Protein 5BPJ (pdb70)

Foldseek 3Di:
DDACVQAVLNVLCVVVPHPDDDPVLLVVVCLQPPVNPQFHALVSQLQLLVLLQVLDADDPVLSVLLSVLSNVLVRNLRQPHPRGGGSVCNVVSLVSSVVSQVVCVVVVHDGSLLSNQVSVQRSLDRVPPQWHALQSQLSSCVSSPGRVVSVVLVVVQPPVPPRTHHSVSSSVSSVVVSPD

Sequence (180 aa):
RLNEQNNESYRYLRSVGNQWQFNRLYKRFDTFDLDSDGKMEMDEVLYWPDRMRQLVNATDEQVEKMRDAVRVFFLHKGVEPVNGLLREDWVEANRVFAEAERERERRGEPSLIALLSNSYYDVLDDDGDGTVDVDELKTMMKAFDPQEAAYTFFEKADTDKSGKLERTELVHLFRKFWME

CATH classification: 1.10.238.10

Organism: Beroe abyssicola (NCBI:txid320166)

Nearest PDB structures (foldseek):
  5bpj-assembly1_A  TM=1.006E+00  e=9.670E-29  Beroe abyssicola
  4mn0-assembly1_A  TM=9.949E-01  e=4.707E-26  Beroe abyssicola
  5vp3-assembly1_A  TM=9.828E-01  e=6.715E-24  Mnemiopsis leidyi
  1sl8-assembly1_A  TM=8.836E-01  e=9.415E-09  Aequorea victoria
  2f8p-assembly1_A  TM=8.485E-01  e=6.254E-09  Obelia longissima

B-factor: mean 50.75, std 17.34, range [22.78, 147.04]

Secondary structure (DSSP, 8-state):
---TTT-HHHHHHHHHT-------HHHHHHHH-SS-SSEE-HHHHTHHHHHHHHHS---HHHHHHHHHHHHHHHHHTT-BTTTBEEGGGHHHHHHHHHHHHHHHHHTTPPPHHHHHHHHHHHHH--S-SSSB-HHHHHHHHHHT---TTHHHHHHHH-TT--SSB-HHHHHHHHHHHTT-

Radius of gyration: 16.44 Å; Cα contacts (8 Å, |Δi|>4): 247; chains: 1; bounding box: 47×30×37 Å

Structure (mmCIF, N/CA/C/O backbone):
data_5BPJ
#
_entry.id   5BPJ
#
_cell.length_a   94.816
_cell.length_b   33.165
_cell.length_c   72.074
_cell.angle_alpha   90.00
_cell.angle_beta   126.70
_cell.angle_gamma   90.00
#
_symmetry.space_group_name_H-M   'C 1 2 1'
#
loop_
_entity.id
_entity.type
_entity.pdbx_description
1 polymer 'Apoberovin 1'
2 non-polymer 'MAGNESIUM ION'
3 water water
#
loop_
_atom_site.group_PDB
_atom_site.id
_atom_site.type_symbol
_atom_site.label_atom_id
_atom_site.label_alt_id
_atom_site.label_comp_id
_atom_site.label_asym_id
_atom_site.label_entity_id
_atom_site.label_seq_id
_atom_site.pdbx_PDB_ins_code
_atom_site.Cartn_x
_atom_site.Cartn_y
_atom_site.Cartn_z
_atom_site.occupancy
_atom_site.B_iso_or_equiv
_atom_site.auth_seq_id
_atom_site.auth_comp_id
_atom_site.auth_asym_id
_atom_site.auth_atom_id
_atom_site.pdbx_PDB_model_num
ATOM 1 N N . ARG A 1 4 ? -47.888 -15.680 81.724 1.00 66.11 4 ARG A N 1
ATOM 2 C CA . ARG A 1 4 ? -48.157 -15.326 80.337 1.00 68.69 4 ARG A CA 1
ATOM 3 C C . ARG A 1 4 ? -46.973 -14.592 79.689 1.00 65.26 4 ARG A C 1
ATOM 4 O O . ARG A 1 4 ? -46.299 -13.783 80.340 1.00 66.32 4 ARG A O 1
ATOM 12 N N . LEU A 1 5 ? -46.704 -14.891 78.420 1.00 46.17 5 LEU A N 1
ATOM 13 C CA . LEU A 1 5 ? -45.652 -14.187 77.681 1.00 43.66 5 LEU A CA 1
ATOM 14 C C . LEU A 1 5 ? -46.245 -13.448 76.485 1.00 42.25 5 LEU A C 1
ATOM 15 O O . LEU A 1 5 ? -47.161 -13.948 75.818 1.00 47.51 5 LEU A O 1
ATOM 20 N N . ASN A 1 6 ? -45.723 -12.260 76.203 1.00 42.34 6 ASN A N 1
ATOM 21 C CA . ASN A 1 6 ? -46.307 -11.408 75.173 1.00 44.77 6 ASN A CA 1
ATOM 22 C C . ASN A 1 6 ? -45.304 -10.354 74.772 1.00 42.37 6 ASN A C 1
ATOM 23 O O . ASN A 1 6 ? -44.185 -10.338 75.282 1.00 42.27 6 ASN A O 1
ATOM 28 N N . GLU A 1 7 ? -45.713 -9.456 73.885 1.00 43.58 7 GLU A N 1
ATOM 29 C CA . GLU A 1 7 ? -44.813 -8.447 73.321 1.00 44.26 7 GLU A CA 1
ATOM 30 C C . GLU A 1 7 ? -44.285 -7.496 74.388 1.00 43.73 7 GLU A C 1
ATOM 31 O O . GLU A 1 7 ? -43.328 -6.754 74.158 1.00 47.08 7 GLU A O 1
ATOM 37 N N . GLN A 1 8 ? -44.916 -7.501 75.553 1.00 38.41 8 GLN A N 1
ATOM 38 C CA . GLN A 1 8 ? -44.546 -6.529 76.576 1.00 43.53 8 GLN A CA 1
ATOM 39 C C . GLN A 1 8 ? -43.466 -7.026 77.530 1.00 46.63 8 GLN A C 1
ATOM 40 O O . GLN A 1 8 ? -42.761 -6.218 78.106 1.00 56.74 8 GLN A O 1
ATOM 46 N N . ASN A 1 9 ? -43.319 -8.344 77.666 1.00 40.35 9 ASN A N 1
ATOM 47 C CA . ASN A 1 9 ? -42.355 -8.926 78.611 1.00 40.54 9 ASN A CA 1
ATOM 48 C C . ASN A 1 9 ? -41.467 -10.002 77.974 1.00 42.38 9 ASN A C 1
ATOM 49 O O . ASN A 1 9 ? -40.798 -10.772 78.670 1.00 38.89 9 ASN A O 1
ATOM 54 N N . ASN A 1 10 ? -41.497 -10.086 76.650 1.00 43.78 10 ASN A N 1
ATOM 55 C CA . ASN A 1 10 ? -40.675 -11.064 75.960 1.00 40.83 10 ASN A CA 1
ATOM 56 C C . ASN A 1 10 ? -40.188 -10.550 74.623 1.00 34.59 10 ASN A C 1
ATOM 57 O O . ASN A 1 10 ? -40.995 -10.160 73.778 1.00 31.83 10 ASN A O 1
ATOM 62 N N . GLU A 1 11 ? -38.868 -10.583 74.420 1.00 32.99 11 GLU A N 1
ATOM 63 C CA . GLU A 1 11 ? -38.239 -10.024 73.220 1.00 29.31 11 GLU A CA 1
ATOM 64 C C . GLU A 1 11 ? -38.565 -10.759 71.907 1.00 26.20 11 GLU A C 1
ATOM 65 O O . GLU A 1 11 ? -38.582 -10.157 70.831 1.00 28.08 11 GLU A O 1
ATOM 71 N N . SER A 1 12 ? -38.816 -12.061 71.976 1.00 26.86 12 SER A N 1
ATOM 72 C CA . SER A 1 12 ? -39.123 -12.778 70.747 1.00 26.92 12 SER A CA 1
ATOM 73 C C . SER A 1 12 ? -40.523 -12.443 70.249 1.00 28.73 12 SER A C 1
ATOM 74 O O . SER A 1 12 ? -40.741 -12.335 69.036 1.00 26.72 12 SER A O 1
ATOM 77 N N . TYR A 1 13 ? -41.461 -12.249 71.170 1.00 35.44 13 TYR A N 1
ATOM 78 C CA . TYR A 1 13 ? -42.809 -11.803 70.769 1.00 29.46 13 TYR A CA 1
ATOM 79 C C . TYR A 1 13 ? -42.732 -10.377 70.242 1.00 33.08 13 TYR A C 1
ATOM 80 O O . TYR A 1 13 ? -43.455 -10.022 69.297 1.00 33.04 13 TYR A O 1
ATOM 89 N N . ARG A 1 14 ? -41.860 -9.567 70.853 1.00 34.76 14 ARG A N 1
ATOM 90 C CA . ARG A 1 14 ? -41.598 -8.202 70.382 1.00 33.57 14 ARG A CA 1
ATOM 91 C C . ARG A 1 14 ? -41.127 -8.248 68.941 1.00 33.80 14 ARG A C 1
ATOM 92 O O . ARG A 1 14 ? -41.608 -7.491 68.109 1.00 32.77 14 ARG A O 1
ATOM 100 N N . TYR A 1 15 ? -40.180 -9.142 68.663 1.00 32.30 15 TYR A N 1
ATOM 101 C CA . TYR A 1 15 ? -39.647 -9.303 67.325 1.00 31.51 15 TYR A CA 1
ATOM 102 C C . TYR A 1 15 ? -40.721 -9.785 66.309 1.00 26.70 15 TYR A C 1
ATOM 103 O O . TYR A 1 15 ? -40.857 -9.208 65.233 1.00 28.41 15 TYR A O 1
ATOM 112 N N . LEU A 1 16 ? -41.456 -10.842 66.658 1.00 25.41 16 LEU A N 1
ATOM 113 C CA . LEU A 1 16 ? -42.469 -11.390 65.751 1.00 27.40 16 LEU A CA 1
ATOM 114 C C . LEU A 1 16 ? -43.530 -10.335 65.436 1.00 30.61 16 LEU A C 1
ATOM 115 O O . LEU A 1 16 ? -43.871 -10.123 64.272 1.00 31.40 16 LEU A O 1
ATOM 120 N N . ARG A 1 17 ? -44.031 -9.649 66.458 1.00 28.61 17 ARG A N 1
ATOM 121 C CA . ARG A 1 17 ? -45.062 -8.647 66.205 1.00 32.37 17 ARG A CA 1
ATOM 122 C C . ARG A 1 17 ? -44.522 -7.411 65.502 1.00 32.37 17 ARG A C 1
ATOM 123 O O . ARG A 1 17 ? -45.253 -6.781 64.748 1.00 38.11 17 ARG A O 1
ATOM 131 N N . SER A 1 18 ? -43.257 -7.061 65.735 1.00 30.08 18 SER A N 1
ATOM 132 C CA . SER A 1 18 ? -42.660 -5.944 64.999 1.00 36.63 18 SER A CA 1
ATOM 133 C C . SER A 1 18 ? -42.663 -6.181 63.481 1.00 37.55 18 SER A C 1
ATOM 134 O O . SER A 1 18 ? -42.728 -5.232 62.705 1.00 33.33 18 SER A O 1
ATOM 137 N N . VAL A 1 19 ? -42.601 -7.436 63.047 1.00 33.83 19 VAL A N 1
ATOM 138 C CA . VAL A 1 19 ? -42.563 -7.698 61.615 1.00 37.02 19 VAL A CA 1
ATOM 139 C C . VAL A 1 19 ? -43.898 -8.232 61.073 1.00 37.38 19 VAL A C 1
ATOM 140 O O . VAL A 1 19 ? -44.013 -8.537 59.890 1.00 35.30 19 VAL A O 1
ATOM 144 N N . GLY A 1 20 ? -44.892 -8.344 61.952 1.00 31.66 20 GLY A N 1
ATOM 145 C CA . GLY A 1 20 ? -46.239 -8.715 61.550 1.00 32.16 20 GLY A CA 1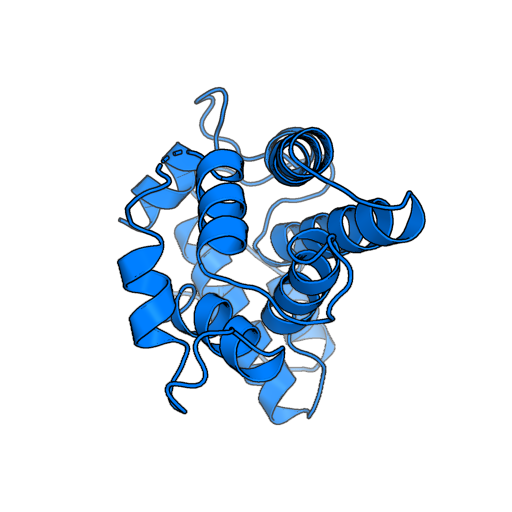
ATOM 146 C C . GLY A 1 20 ? -46.578 -10.190 61.679 1.00 30.30 20 GLY A C 1
ATOM 147 O O . GLY A 1 20 ? -47.646 -10.608 61.261 1.00 30.67 20 GLY A O 1
ATOM 148 N N . ASN A 1 21 ? -45.673 -10.986 62.244 1.00 29.27 21 ASN A N 1
ATOM 149 C CA . ASN A 1 21 ? -45.946 -12.401 62.457 1.00 26.67 21 ASN A CA 1
ATOM 150 C C . ASN A 1 21 ? -46.796 -12.602 63.723 1.00 30.20 21 ASN A C 1
ATOM 151 O O . ASN A 1 21 ? -46.466 -12.101 64.804 1.00 30.18 21 ASN A O 1
ATOM 156 N N . GLN A 1 22 ? -47.902 -13.332 63.563 1.00 31.18 22 GLN A N 1
ATOM 157 C CA . GLN A 1 22 ? -48.945 -13.427 64.581 1.00 32.68 22 GLN A CA 1
ATOM 158 C C . GLN A 1 22 ? -48.925 -14.761 65.316 1.00 35.22 22 GLN A C 1
ATOM 159 O O . GLN A 1 22 ? -49.923 -15.156 65.909 1.00 40.30 22 GLN A O 1
ATOM 165 N N . TRP A 1 23 ? -47.777 -15.440 65.294 1.00 29.07 23 TRP A N 1
ATOM 166 C CA . TRP A 1 23 ? -47.607 -16.732 65.947 1.00 34.33 23 TRP A CA 1
ATOM 167 C C . TRP A 1 23 ? -48.029 -16.692 67.412 1.00 34.35 23 TRP A C 1
ATOM 168 O O . TRP A 1 23 ? -47.728 -15.742 68.135 1.00 36.46 23 TRP A O 1
ATOM 179 N N . GLN A 1 24 ? -48.734 -17.732 67.833 1.00 36.92 24 GLN A N 1
ATOM 180 C CA . GLN A 1 24 ? -49.245 -17.834 69.195 1.00 42.05 24 GLN A CA 1
ATOM 181 C C . GLN A 1 24 ? -48.815 -19.156 69.824 1.00 46.64 24 GLN A C 1
ATOM 182 O O . GLN A 1 24 ? -48.885 -20.210 69.196 1.00 43.19 24 GLN A O 1
ATOM 188 N N . PHE A 1 25 ? -48.355 -19.091 71.067 1.00 44.67 25 PHE A N 1
ATOM 189 C CA . PHE A 1 25 ? -48.024 -20.298 71.805 1.00 43.20 25 PHE A CA 1
ATOM 190 C C . PHE A 1 25 ? -49.250 -20.905 72.464 1.00 48.83 25 PHE A C 1
ATOM 191 O O . PHE A 1 25 ? -49.966 -20.233 73.213 1.00 53.17 25 PHE A O 1
ATOM 199 N N . ASN A 1 26 ? -49.492 -22.182 72.178 1.00 60.89 26 ASN A N 1
ATOM 200 C CA . ASN A 1 26 ? -50.544 -22.933 72.846 1.00 65.00 26 ASN A CA 1
ATOM 201 C C . ASN A 1 26 ? -50.041 -24.272 73.382 1.00 62.47 26 ASN A C 1
ATOM 202 O O . ASN A 1 26 ? -48.907 -24.669 73.117 1.00 54.33 26 ASN A O 1
ATOM 207 N N . ARG A 1 37 ? -35.850 -32.294 80.749 1.00 71.73 37 ARG A N 1
ATOM 208 C CA . ARG A 1 37 ? -35.236 -32.120 79.436 1.00 73.63 37 ARG A CA 1
ATOM 209 C C . ARG A 1 37 ? -35.159 -30.647 79.084 1.00 67.19 37 ARG A C 1
ATOM 210 O O . ARG A 1 37 ? -34.085 -30.040 79.121 1.00 77.86 37 ARG A O 1
ATOM 218 N N . LEU A 1 38 ? -36.307 -30.082 78.725 1.00 67.99 38 LEU A N 1
ATOM 219 C CA . LEU A 1 38 ? -36.428 -28.651 78.493 1.00 58.25 38 LEU A CA 1
ATOM 220 C C . LEU A 1 38 ? -36.181 -27.947 79.825 1.00 57.60 38 LEU A C 1
ATOM 221 O O . LEU A 1 38 ? -35.378 -27.014 79.908 1.00 65.88 38 LEU A O 1
ATOM 226 N N . TYR A 1 39 ? -36.874 -28.413 80.864 1.00 66.61 39 TYR A N 1
ATOM 227 C CA . TYR A 1 39 ? -36.737 -27.857 82.203 1.00 63.66 39 TYR A CA 1
ATOM 228 C C . TYR A 1 39 ? -35.362 -28.145 82.790 1.00 73.30 39 TYR A C 1
ATOM 229 O O . TYR A 1 39 ? -34.831 -27.328 83.540 1.00 82.83 39 TYR A O 1
ATOM 238 N N . LYS A 1 40 ? -34.793 -29.303 82.453 1.00 68.18 40 LYS A N 1
ATOM 239 C CA . LYS A 1 40 ? -33.432 -29.632 82.875 1.00 72.60 40 LYS A CA 1
ATOM 240 C C . LYS A 1 40 ? -32.429 -28.581 82.413 1.00 71.66 40 LYS A C 1
ATOM 2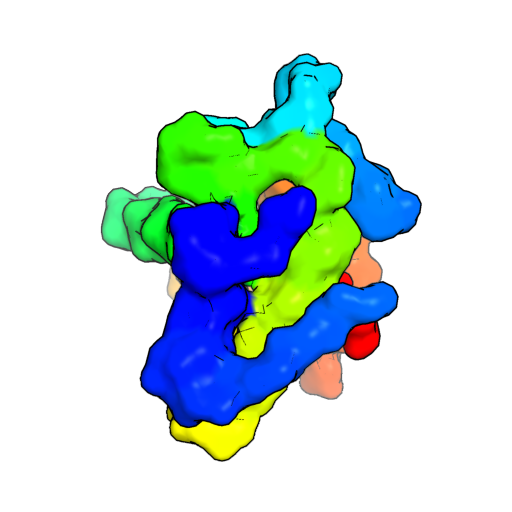41 O O . LYS A 1 40 ? -31.511 -28.233 83.167 1.00 66.79 40 LYS A O 1
ATOM 247 N N . ARG A 1 41 ? -32.602 -28.088 81.183 1.00 60.03 41 ARG A N 1
ATOM 248 C CA . ARG A 1 41 ? -31.759 -27.020 80.656 1.00 56.50 41 ARG A CA 1
ATOM 249 C C . ARG A 1 41 ? -31.958 -25.767 81.491 1.00 63.99 41 ARG A C 1
ATOM 250 O O . ARG A 1 41 ? -30.998 -25.061 81.795 1.00 57.56 41 ARG A O 1
ATOM 258 N N . PHE A 1 42 ? -33.203 -25.487 81.870 1.00 55.13 42 PHE A N 1
ATOM 259 C CA . PHE A 1 42 ? -33.457 -24.335 82.724 1.00 51.22 42 PHE A CA 1
ATOM 260 C C . PHE A 1 42 ? -32.695 -24.482 84.033 1.00 52.26 42 PHE A C 1
ATOM 261 O O . PHE A 1 42 ? -32.031 -23.544 84.470 1.00 59.79 42 PHE A O 1
ATOM 269 N N . ASP A 1 43 ? -32.800 -25.663 84.642 1.00 54.64 43 ASP A N 1
ATOM 270 C CA . ASP A 1 43 ? -32.225 -25.933 85.957 1.00 62.90 43 ASP A CA 1
ATOM 271 C C . ASP A 1 43 ? -30.695 -25.845 85.928 1.00 64.11 43 ASP A C 1
ATOM 272 O O . ASP A 1 43 ? -30.051 -25.573 86.944 1.00 55.94 43 ASP A O 1
ATOM 277 N N . THR A 1 44 ? -30.121 -26.090 84.756 1.00 56.22 44 THR A N 1
ATOM 278 C CA . THR A 1 44 ? -28.683 -25.971 84.546 1.00 63.25 44 THR A CA 1
ATOM 279 C C . THR A 1 44 ? -28.281 -24.502 84.508 1.00 62.62 44 THR A C 1
ATOM 280 O O . THR A 1 44 ? -27.189 -24.130 84.934 1.00 62.79 44 THR A O 1
ATOM 284 N N . PHE A 1 45 ? -29.200 -23.698 84.049 1.00 52.55 45 PHE A N 1
ATOM 285 C CA . PHE A 1 45 ? -29.002 -22.292 83.895 1.00 54.19 45 PHE A CA 1
ATOM 286 C C . PHE A 1 45 ? -29.423 -21.390 85.067 1.00 49.17 45 PHE A C 1
ATOM 287 O O . PHE A 1 45 ? -28.995 -20.282 85.107 1.00 49.41 45 PHE A O 1
ATOM 295 N N . ASP A 1 46 ? -30.305 -21.845 85.961 1.00 48.34 46 ASP A N 1
ATOM 296 C CA . ASP A 1 46 ? -30.621 -21.138 87.212 1.00 51.14 46 ASP A CA 1
ATOM 297 C C . ASP A 1 46 ? -29.494 -21.632 88.041 1.00 52.31 46 ASP A C 1
ATOM 298 O O . ASP A 1 46 ? -29.462 -22.766 88.464 1.00 54.04 46 ASP A O 1
ATOM 303 N N . LEU A 1 47 ? -28.514 -20.779 88.146 1.00 51.72 47 LEU A N 1
ATOM 304 C CA . LEU A 1 47 ? -27.336 -21.144 88.892 1.00 53.88 47 LEU A CA 1
ATOM 305 C C . LEU A 1 47 ? -27.712 -21.193 90.346 1.00 54.67 47 LEU A C 1
ATOM 306 O O . LEU A 1 47 ? -27.409 -22.161 90.990 1.00 71.14 47 LEU A O 1
ATOM 311 N N . ASP A 1 48 ? -28.438 -20.208 90.836 1.00 56.41 48 ASP A N 1
ATOM 312 C CA . ASP A 1 48 ? -28.794 -20.231 92.233 1.00 72.06 48 ASP A CA 1
ATOM 313 C C . ASP A 1 48 ? -30.034 -21.027 92.560 1.00 71.18 48 ASP A C 1
ATOM 314 O O . ASP A 1 48 ? -30.404 -21.089 93.657 1.00 65.93 48 ASP A O 1
ATOM 319 N N . SER A 1 49 ? -30.637 -21.651 91.589 1.00 61.19 49 SER A N 1
ATOM 320 C CA . SER A 1 49 ? -31.758 -22.493 91.836 1.00 67.89 49 SER A CA 1
ATOM 321 C C . SER A 1 49 ? -32.917 -21.767 92.446 1.00 64.19 49 SER A C 1
ATOM 322 O O . SER A 1 49 ? -33.739 -22.353 93.072 1.00 76.76 49 SER A O 1
ATOM 325 N N . ASP A 1 50 ? -32.988 -20.487 92.236 1.00 64.19 50 ASP A N 1
ATOM 326 C CA . ASP A 1 50 ? -34.117 -19.710 92.668 1.00 71.99 50 ASP A CA 1
ATOM 327 C C . ASP A 1 50 ? -35.303 -19.744 91.701 1.00 65.15 50 ASP A C 1
ATOM 328 O O . ASP A 1 50 ? -36.245 -19.005 91.866 1.00 56.86 50 ASP A O 1
ATOM 333 N N . GLY A 1 51 ? -35.195 -20.610 90.717 1.00 60.96 51 GLY A N 1
ATOM 334 C CA . GLY A 1 51 ? -36.202 -20.740 89.692 1.00 63.38 51 GLY A CA 1
ATOM 335 C C . GLY A 1 51 ? -36.542 -19.499 88.888 1.00 56.10 51 GLY A C 1
ATOM 336 O O . GLY A 1 51 ? -37.604 -19.367 88.296 1.00 53.01 51 GLY A O 1
ATOM 337 N N . LYS A 1 52 ? -35.636 -18.567 88.887 1.00 54.08 52 LYS A N 1
ATOM 338 C CA . LYS A 1 52 ? -35.637 -17.484 87.925 1.00 48.72 52 LYS A CA 1
ATOM 339 C C . LYS A 1 52 ? -34.278 -17.420 87.242 1.00 53.41 52 LYS A C 1
ATOM 340 O O . LYS A 1 52 ? -33.248 -17.531 87.903 1.00 51.69 52 LYS A O 1
ATOM 346 N N . MET A 1 53 ? -34.230 -17.282 85.912 1.00 43.00 53 MET A N 1
ATOM 347 C CA . MET A 1 53 ? -33.002 -17.099 85.202 1.00 43.59 53 MET A CA 1
ATOM 348 C C . MET A 1 53 ? -32.766 -15.610 85.029 1.00 39.19 53 MET A C 1
ATOM 349 O O . MET A 1 53 ? -33.648 -14.900 84.648 1.00 41.53 53 MET A O 1
ATOM 354 N N . GLU A 1 54 ? -31.573 -15.126 85.320 1.00 40.83 54 GLU A N 1
ATOM 355 C CA . GLU A 1 54 ? -31.314 -13.704 85.288 1.00 41.60 54 GLU A CA 1
ATOM 356 C C . GLU A 1 54 ? -30.122 -13.357 84.435 1.00 42.07 54 GLU A C 1
ATOM 357 O O . GLU A 1 54 ? -29.272 -14.154 84.258 1.00 42.87 54 GLU A O 1
ATOM 363 N N . MET A 1 55 ? -30.083 -12.135 83.956 1.00 43.03 55 MET A N 1
ATOM 364 C CA . MET A 1 55 ? -29.064 -11.699 83.021 1.00 43.74 55 MET A CA 1
ATOM 365 C C . MET A 1 55 ? -27.651 -11.760 83.617 1.00 43.40 55 MET A C 1
ATOM 366 O O . MET A 1 55 ? -26.702 -12.085 82.912 1.00 38.17 55 MET A O 1
ATOM 371 N N . ASP A 1 56 ? -27.525 -11.473 84.909 1.00 47.42 56 ASP A N 1
ATOM 372 C CA . ASP A 1 56 ? -26.259 -11.614 85.625 1.00 58.01 56 ASP A CA 1
ATOM 373 C C . ASP A 1 56 ? -25.838 -13.080 85.670 1.00 49.43 56 ASP A C 1
ATOM 374 O O . ASP A 1 56 ? -24.667 -13.398 85.516 1.00 50.35 56 ASP A O 1
ATOM 379 N N . GLU A 1 57 ? -26.817 -13.966 85.840 1.00 38.98 57 GLU A N 1
ATOM 380 C CA . GLU A 1 57 ? -26.566 -15.407 85.822 1.00 42.62 57 GLU A CA 1
ATOM 381 C C . GLU A 1 57 ? -26.095 -15.928 84.481 1.00 41.73 57 GLU A C 1
ATOM 382 O O . GLU A 1 57 ? -25.126 -16.673 84.417 1.00 42.29 57 GLU A O 1
ATOM 388 N N . VAL A 1 58 ? -26.797 -15.589 83.402 1.00 39.05 58 VAL A N 1
ATOM 389 C CA . VAL A 1 58 ? -26.376 -16.105 82.110 1.00 46.35 58 VAL A CA 1
ATOM 390 C C . VAL A 1 58 ? -25.057 -15.480 81.680 1.00 46.68 58 VAL A C 1
ATOM 391 O O . VAL A 1 58 ? -24.298 -16.091 80.934 1.00 46.92 58 VAL A O 1
ATOM 395 N N . LEU A 1 59 ? -24.772 -14.278 82.179 1.00 48.20 59 LEU A N 1
ATOM 396 C CA . LEU A 1 59 ? -23.564 -13.564 81.788 1.00 51.14 59 LEU A CA 1
ATOM 397 C C . LEU A 1 59 ? -22.363 -14.130 82.521 1.00 52.13 59 LEU A C 1
ATOM 398 O O . LEU A 1 59 ? -21.222 -13.733 82.270 1.00 53.19 59 LEU A O 1
ATOM 403 N N . TYR A 1 60 ? -22.628 -15.068 83.422 1.00 46.26 60 TYR A N 1
ATOM 404 C CA . TYR A 1 60 ? -21.560 -15.801 84.062 1.00 48.96 60 TYR A CA 1
ATOM 405 C C . TYR A 1 60 ? -20.812 -16.720 83.079 1.00 48.17 60 TYR A C 1
ATOM 406 O O . TYR A 1 60 ? -19.597 -16.911 83.189 1.00 39.78 60 TYR A O 1
ATOM 415 N N . TRP A 1 61 ? -21.544 -17.284 82.121 1.00 45.23 61 TRP A N 1
ATOM 416 C CA . TRP A 1 61 ? -20.977 -18.255 81.180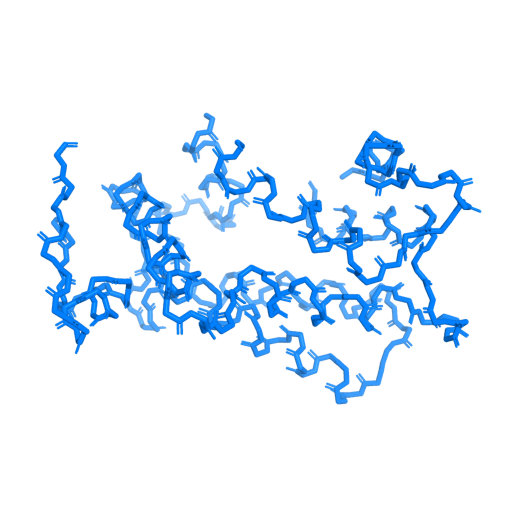 1.00 49.07 61 TRP A CA 1
ATOM 417 C C . TRP A 1 61 ? -19.823 -17.702 80.333 1.00 44.59 61 TRP A C 1
ATOM 418 O O . TRP A 1 61 ? -18.796 -18.371 80.209 1.00 38.40 61 TRP A O 1
ATOM 429 N N . PRO A 1 62 ? -19.994 -16.504 79.722 1.00 46.19 62 PRO A N 1
ATOM 430 C CA . PRO A 1 62 ? -18.814 -15.871 79.118 1.00 47.12 62 PRO A CA 1
ATOM 431 C C . PRO A 1 62 ? -17.679 -15.564 80.092 1.00 41.64 62 PRO A C 1
ATOM 432 O O . PRO A 1 62 ? -16.507 -15.646 79.701 1.00 34.15 62 PRO A O 1
ATOM 436 N N . ASP A 1 63 ? -18.012 -15.209 81.328 1.00 47.83 63 ASP A N 1
ATOM 437 C CA . ASP A 1 63 ? -16.984 -14.949 82.329 1.00 51.42 63 ASP A CA 1
ATOM 438 C C . ASP A 1 63 ? -16.136 -16.179 82.578 1.00 43.54 63 ASP A C 1
ATOM 439 O O . ASP A 1 63 ? -14.941 -16.067 82.853 1.00 39.48 63 ASP A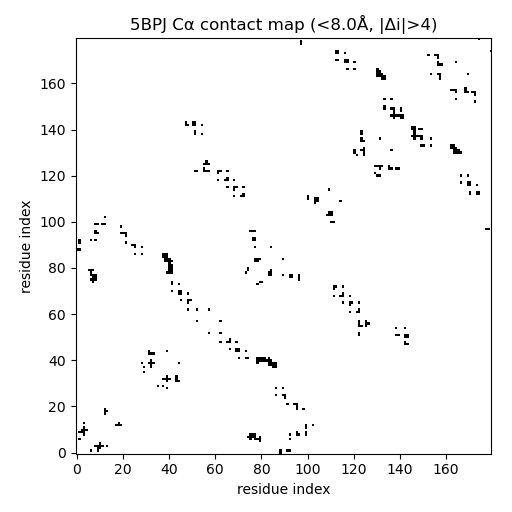 O 1
ATOM 444 N N . ARG A 1 64 ? -16.739 -17.358 82.474 1.00 37.48 64 ARG A N 1
ATOM 445 C CA . ARG A 1 64 ? -15.982 -18.573 82.748 1.00 39.42 64 ARG A CA 1
ATOM 446 C C . ARG A 1 64 ? -15.099 -18.850 81.552 1.00 34.81 64 ARG A C 1
ATOM 447 O O . ARG A 1 64 ? -13.927 -19.128 81.696 1.00 38.26 64 ARG A O 1
ATOM 455 N N . MET A 1 65 ? -15.676 -18.732 80.359 1.00 33.13 65 MET A N 1
ATOM 456 C CA . MET A 1 65 ? -14.947 -18.962 79.120 1.00 32.19 65 MET A CA 1
ATOM 457 C C . MET A 1 65 ? -13.721 -18.052 79.053 1.00 31.54 65 MET A C 1
ATOM 458 O O . MET A 1 65 ? -12.626 -18.486 78.678 1.00 42.03 65 MET A O 1
ATOM 463 N N . ARG A 1 66 ? -13.905 -16.805 79.469 1.00 39.09 66 ARG A N 1
ATOM 464 C CA . ARG A 1 66 ? -12.867 -15.796 79.381 1.00 44.33 66 ARG A CA 1
ATOM 465 C C . ARG A 1 66 ? -11.658 -16.176 80.231 1.00 46.40 66 ARG A C 1
ATOM 466 O O . ARG A 1 66 ? -10.523 -15.885 79.871 1.00 49.30 66 ARG A O 1
ATOM 474 N N . GLN A 1 67 ? -11.909 -16.848 81.348 1.00 38.53 67 GLN A N 1
ATOM 475 C CA . GLN A 1 67 ? -10.828 -17.249 82.255 1.00 40.67 67 GLN A CA 1
ATOM 476 C C . GLN A 1 67 ? -10.031 -18.443 81.730 1.00 46.40 67 GLN A C 1
ATOM 477 O O . GLN A 1 67 ? -8.912 -18.675 82.150 1.00 41.22 67 GLN A O 1
ATOM 483 N N . LEU A 1 68 ? -10.617 -19.197 80.806 1.00 49.62 68 LEU A N 1
ATOM 484 C CA . LEU A 1 68 ? -10.017 -20.454 80.352 1.00 45.26 68 LEU A CA 1
ATOM 485 C C . LEU A 1 68 ? -9.143 -20.225 79.132 1.00 42.55 68 LEU A C 1
ATOM 486 O O . LEU A 1 68 ? -8.326 -21.080 78.754 1.00 46.66 68 LEU A O 1
ATOM 491 N N . VAL A 1 69 ? -9.236 -19.046 78.540 1.00 36.15 69 VAL A N 1
ATOM 492 C CA . VAL A 1 69 ? -8.503 -18.684 77.306 1.00 42.45 69 VAL A CA 1
ATOM 493 C C . VAL A 1 69 ? -7.839 -17.281 77.395 1.00 45.83 69 VAL A C 1
ATOM 494 O O . VAL A 1 69 ? -8.169 -16.580 78.231 1.00 56.84 69 VAL A O 1
ATOM 498 N N . ASN A 1 70 ? -6.876 -16.808 76.669 1.00 40.51 70 ASN A N 1
ATOM 499 C CA . ASN A 1 70 ? -6.543 -17.062 75.342 1.00 52.62 70 ASN A CA 1
ATOM 500 C C . ASN A 1 70 ? -6.910 -15.749 74.621 1.00 56.43 70 ASN A C 1
ATOM 501 O O . ASN A 1 70 ? -6.331 -15.414 73.644 1.00 45.67 70 ASN A O 1
ATOM 506 N N . ALA A 1 71 ? -7.860 -14.985 75.136 1.00 46.92 71 ALA A N 1
ATOM 507 C CA . ALA A 1 71 ? -8.539 -14.014 74.272 1.00 53.49 71 ALA A CA 1
ATOM 508 C C . ALA A 1 71 ? -8.439 -12.542 74.505 1.00 51.50 71 ALA A C 1
ATOM 509 O O . ALA A 1 71 ? -8.252 -12.098 75.568 1.00 50.90 71 ALA A O 1
ATOM 511 N N . THR A 1 72 ? -8.615 -11.790 73.455 1.00 43.18 72 THR A N 1
ATOM 512 C CA . THR A 1 72 ? -8.466 -10.338 73.545 1.00 52.93 72 THR A CA 1
ATOM 513 C C . THR A 1 72 ? -9.691 -9.733 74.212 1.00 55.12 72 THR A C 1
ATOM 514 O O . THR A 1 72 ? -10.711 -10.402 74.352 1.00 49.88 72 THR A O 1
ATOM 518 N N . ASP A 1 73 ? -9.588 -8.472 74.626 1.00 61.49 73 ASP A N 1
ATOM 519 C CA . ASP A 1 73 ? -10.725 -7.782 75.221 1.00 53.28 73 ASP A CA 1
ATOM 520 C C . ASP A 1 73 ? -11.871 -7.679 74.221 1.00 46.72 73 ASP A C 1
ATOM 521 O O . ASP A 1 73 ? -13.025 -7.928 74.561 1.00 43.03 73 ASP A O 1
ATOM 526 N N . GLU A 1 74 ? -11.539 -7.324 72.982 1.00 58.40 74 GLU A N 1
ATOM 527 C CA . GLU A 1 74 ? -12.541 -7.207 71.935 1.00 56.16 74 GLU A CA 1
ATOM 528 C C . GLU A 1 74 ? -13.267 -8.527 71.737 1.00 50.06 74 GLU A C 1
ATOM 529 O O . GLU A 1 74 ? -14.491 -8.567 71.765 1.00 44.48 74 GLU A O 1
ATOM 535 N N . GLN A 1 75 ? -12.510 -9.604 71.543 1.00 46.13 75 GLN A N 1
ATOM 536 C CA . GLN A 1 75 ? -13.105 -10.930 71.347 1.00 44.90 75 GLN A CA 1
ATOM 537 C C . GLN A 1 75 ? -14.020 -11.334 72.517 1.00 42.46 75 GLN A C 1
ATOM 538 O O . GLN A 1 75 ? -15.120 -11.858 72.305 1.00 39.85 75 GLN A O 1
ATOM 544 N N . VAL A 1 76 ? -13.555 -11.097 73.748 1.00 37.09 76 VAL A N 1
ATOM 545 C CA . VAL A 1 76 ? -14.339 -11.410 74.944 1.00 34.81 76 VAL A CA 1
ATOM 546 C C . VAL A 1 76 ? -15.619 -10.581 75.071 1.00 33.78 76 VAL A C 1
ATOM 547 O O . VAL A 1 76 ? -16.689 -11.114 75.401 1.00 37.37 76 VAL A O 1
ATOM 551 N N . GLU A 1 77 ? -15.520 -9.296 74.743 1.00 37.25 77 GLU A N 1
ATOM 552 C CA . GLU A 1 77 ? -16.670 -8.405 74.766 1.00 45.97 77 GLU A CA 1
ATOM 553 C C . GLU A 1 77 ? -17.670 -8.772 73.678 1.00 39.04 77 GLU A C 1
ATOM 554 O O . GLU A 1 77 ? -18.871 -8.727 73.916 1.00 38.18 77 GLU A O 1
ATOM 560 N N . LYS A 1 78 ? -17.175 -9.165 72.504 1.00 36.81 78 LYS A N 1
ATOM 561 C CA . LYS A 1 78 ? -18.069 -9.553 71.399 1.00 38.16 78 LYS A CA 1
ATOM 562 C C . LYS A 1 78 ? -18.898 -10.755 71.839 1.00 37.44 78 LYS A C 1
ATOM 563 O O . LYS A 1 78 ? -20.080 -10.880 71.531 1.00 28.82 78 LYS A O 1
ATOM 569 N N . MET A 1 79 ? -18.254 -11.648 72.578 1.00 34.76 79 MET A N 1
ATOM 570 C CA . MET A 1 79 ? -18.912 -12.858 73.019 1.00 30.87 79 MET A CA 1
ATOM 571 C C . MET A 1 79 ? -19.919 -12.480 74.090 1.00 34.19 79 MET A C 1
ATOM 572 O O . MET A 1 79 ? -21.061 -12.954 74.073 1.00 38.18 79 MET A O 1
ATOM 577 N N . ARG A 1 80 ? -19.477 -11.633 75.019 1.00 29.99 80 ARG A N 1
ATOM 578 C CA . ARG A 1 80 ? -20.331 -11.183 76.121 1.00 31.41 80 ARG A CA 1
ATOM 579 C C . ARG A 1 80 ? -21.637 -10.598 75.571 1.00 37.28 80 ARG A C 1
ATOM 580 O O . 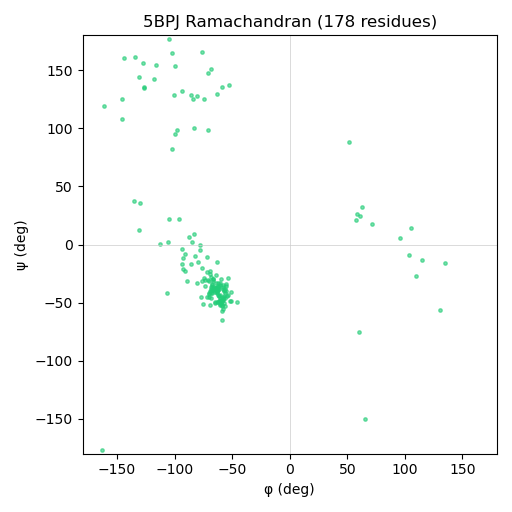ARG A 1 80 ? -22.722 -10.875 76.073 1.00 31.40 80 ARG A O 1
ATOM 588 N N . ASP A 1 81 ? -21.507 -9.802 74.519 1.00 33.60 81 ASP A N 1
ATOM 589 C CA . ASP A 1 81 ? -22.636 -9.119 73.900 1.00 35.57 81 ASP A CA 1
ATOM 590 C C . ASP A 1 81 ? -23.568 -10.082 73.166 1.00 35.64 81 ASP A C 1
ATOM 591 O O . ASP A 1 81 ? -24.785 -9.959 73.257 1.00 40.22 81 ASP A O 1
ATOM 596 N N . ALA A 1 82 ? -22.994 -11.046 72.452 1.00 37.40 82 ALA A N 1
ATOM 597 C CA . ALA A 1 82 ? -23.793 -12.060 71.776 1.00 37.17 82 ALA A CA 1
ATOM 598 C C . ALA A 1 82 ? -24.575 -12.920 72.776 1.00 35.13 82 ALA A C 1
ATOM 599 O O . ALA A 1 82 ? -25.707 -13.302 72.507 1.00 31.57 82 ALA A O 1
ATOM 601 N N . VAL A 1 83 ? -23.961 -13.227 73.920 1.00 30.37 83 VAL A N 1
ATOM 602 C CA . VAL A 1 83 ? -24.620 -14.010 74.964 1.00 28.73 83 VAL A CA 1
ATOM 603 C C . VAL A 1 83 ? -25.795 -13.232 75.538 1.00 32.49 83 VAL A C 1
ATOM 604 O O . VAL A 1 83 ? -26.851 -13.796 75.812 1.00 34.29 83 VAL A O 1
ATOM 608 N N . ARG A 1 84 ? -25.612 -11.926 75.684 1.00 28.75 84 ARG A N 1
ATOM 609 C CA . ARG A 1 84 ? -26.650 -11.043 76.218 1.00 34.98 84 ARG A CA 1
ATOM 610 C C . ARG A 1 84 ? -27.851 -10.898 75.275 1.00 33.51 84 ARG A C 1
ATOM 611 O O . ARG A 1 84 ? -29.012 -10.970 75.708 1.00 30.45 84 ARG A O 1
ATOM 619 N N . VAL A 1 85 ? -27.559 -10.681 73.996 1.00 32.77 85 VAL A N 1
ATOM 620 C CA . VAL A 1 85 ? -28.597 -10.610 72.959 1.00 31.49 85 VAL A CA 1
ATOM 621 C C . VAL A 1 85 ? -29.351 -11.929 72.900 1.00 32.65 85 VAL A C 1
ATOM 622 O O . VAL A 1 85 ? -30.590 -11.947 72.893 1.00 28.53 85 VAL A O 1
ATOM 626 N N . PHE A 1 86 ? -28.597 -13.029 72.847 1.00 26.20 86 PHE A N 1
ATOM 627 C CA . PHE A 1 86 ? -29.155 -14.371 72.741 1.00 32.34 86 PHE A CA 1
ATOM 628 C C . PHE A 1 86 ? -30.142 -14.731 73.858 1.00 32.41 86 PHE A C 1
ATOM 629 O O . PHE A 1 86 ? -31.275 -15.147 73.569 1.00 30.10 86 PHE A O 1
ATOM 637 N N . PHE A 1 87 ? -29.731 -14.568 75.119 1.00 28.84 87 PHE A N 1
ATOM 638 C CA . PHE A 1 87 ? -30.614 -14.866 76.247 1.00 28.60 87 PHE A CA 1
ATOM 639 C C . PHE A 1 87 ? -31.780 -13.900 76.441 1.00 30.23 87 PHE A C 1
ATOM 640 O O . PHE A 1 87 ? -32.843 -14.300 76.903 1.00 32.02 87 PHE A O 1
ATOM 648 N N . LEU A 1 88 ? -31.572 -12.639 76.079 1.00 28.51 88 LEU A N 1
ATOM 649 C CA . LEU A 1 88 ? -32.648 -11.679 76.065 1.00 28.49 88 LEU A CA 1
ATOM 650 C C . LEU A 1 88 ? -33.758 -12.226 75.124 1.00 29.43 88 LEU A C 1
ATOM 651 O O . LEU A 1 88 ? -34.911 -12.350 75.516 1.00 29.14 88 LEU A O 1
ATOM 656 N N . HIS A 1 89 ? -33.375 -12.620 73.916 1.00 27.82 89 HIS A N 1
ATOM 657 C CA . HIS A 1 89 ? -34.367 -13.100 72.946 1.00 26.20 89 HIS A CA 1
ATOM 658 C C . HIS A 1 89 ? -34.881 -14.469 73.364 1.00 28.76 89 HIS A C 1
ATOM 659 O O . HIS A 1 89 ? -36.000 -14.851 73.023 1.00 27.50 89 HIS A O 1
ATOM 666 N N . LYS A 1 90 ? -34.090 -15.190 74.156 1.00 27.26 90 LYS A N 1
ATOM 667 C CA . LYS A 1 90 ? -34.570 -16.446 74.701 1.00 29.85 90 LYS A CA 1
ATOM 668 C C . LYS A 1 90 ? -35.503 -16.178 75.870 1.00 30.61 90 LYS A C 1
ATOM 669 O O . LYS A 1 90 ? -36.032 -17.125 76.450 1.00 30.54 90 LYS A O 1
ATOM 675 N N . GLY A 1 91 ? -35.724 -14.906 76.210 1.00 30.54 91 GLY A N 1
ATOM 676 C CA . GLY A 1 91 ? -36.754 -14.578 77.191 1.00 35.53 91 GLY A CA 1
ATOM 677 C C . GLY A 1 91 ? -36.273 -13.968 78.503 1.00 35.14 91 GLY A C 1
ATOM 678 O O . GLY A 1 91 ? -37.046 -13.439 79.291 1.00 36.01 91 GLY A O 1
ATOM 679 N N . VAL A 1 92 ? -34.978 -14.047 78.744 1.00 33.03 92 VAL A N 1
ATOM 680 C CA . VAL A 1 92 ? -34.407 -13.509 79.976 1.00 34.61 92 VAL A CA 1
ATOM 681 C C . VAL A 1 92 ? -34.443 -11.984 79.931 1.00 35.74 92 VAL A C 1
ATOM 682 O O . VAL A 1 92 ? -33.590 -11.349 79.313 1.00 34.63 92 VAL A O 1
ATOM 686 N N . GLU A 1 93 ? -35.446 -11.395 80.571 1.00 39.58 93 GLU A N 1
ATOM 687 C CA . GLU A 1 93 ? -35.620 -9.946 80.571 1.00 43.28 93 GLU A CA 1
ATOM 688 C C . GLU A 1 93 ? -34.542 -9.234 81.421 1.00 49.55 93 GLU A C 1
ATOM 689 O O . GLU A 1 93 ? -34.106 -9.760 82.447 1.00 45.12 93 GLU A O 1
ATOM 695 N N . PRO A 1 94 ? -34.146 -8.013 81.012 1.00 56.39 94 PRO A N 1
ATOM 696 C CA . PRO A 1 94 ? -32.989 -7.297 81.573 1.00 48.62 94 PRO A CA 1
ATOM 697 C C . PRO A 1 94 ? -32.995 -7.193 83.103 1.00 54.81 94 PRO A C 1
ATOM 698 O O . PRO A 1 94 ? -31.980 -7.474 83.753 1.00 54.61 94 PRO A O 1
ATOM 702 N N . VAL A 1 95 ? -34.124 -6.781 83.666 1.00 48.14 95 VAL A N 1
ATOM 703 C CA . VAL A 1 95 ? -34.247 -6.673 85.107 1.00 59.41 95 VAL A CA 1
ATOM 704 C C . VAL A 1 95 ? -35.125 -7.785 85.684 1.00 54.01 95 VAL A C 1
ATOM 705 O O . VAL A 1 95 ? -34.819 -8.338 86.739 1.00 55.08 95 VAL A O 1
ATOM 709 N N . ASN A 1 96 ? -36.224 -8.095 85.000 1.00 58.81 96 ASN A N 1
ATOM 710 C CA . ASN A 1 96 ? -37.220 -9.048 85.503 1.00 55.38 96 ASN A CA 1
ATOM 711 C C . ASN A 1 96 ? -36.862 -10.521 85.330 1.00 61.71 96 ASN A C 1
ATOM 712 O O . ASN A 1 96 ? -37.479 -11.391 85.946 1.00 59.83 96 ASN A O 1
ATOM 717 N N . GLY A 1 97 ? -35.875 -10.793 84.486 1.00 52.96 97 GLY A N 1
ATOM 718 C CA . GLY A 1 97 ? -35.450 -12.154 84.222 1.00 53.12 97 GLY A CA 1
ATOM 719 C C . GLY A 1 97 ? -36.491 -13.022 83.537 1.00 50.54 97 GLY A C 1
ATOM 720 O O . GLY A 1 97 ? -37.328 -12.531 82.759 1.00 45.51 97 GLY A O 1
ATOM 721 N N . LEU A 1 98 ? -36.435 -14.318 83.825 1.00 45.53 98 LEU A N 1
ATOM 722 C CA . LEU A 1 98 ? -37.272 -15.295 83.140 1.00 43.38 98 LEU A CA 1
ATOM 723 C C . LEU A 1 98 ? -37.625 -16.380 84.132 1.00 42.01 98 LEU A C 1
ATOM 724 O O . LEU A 1 98 ? -36.770 -17.172 84.528 1.00 41.17 98 LEU A O 1
ATOM 729 N N . LEU A 1 99 ? -38.881 -16.398 84.564 1.00 52.57 99 LEU A N 1
ATOM 730 C CA . LEU A 1 99 ? -39.338 -17.395 85.527 1.00 52.14 99 LEU A CA 1
ATOM 731 C C . LEU A 1 99 ? -39.367 -18.794 84.898 1.00 46.91 99 LEU A C 1
ATOM 732 O O . LEU A 1 99 ? -39.516 -18.929 83.668 1.00 45.49 99 LEU A O 1
ATOM 737 N N . ARG A 1 100 ? -39.180 -19.818 85.734 1.00 54.21 100 ARG A N 1
ATOM 738 C CA . ARG A 1 100 ? -39.234 -21.206 85.283 1.00 60.48 100 ARG A CA 1
ATOM 739 C C . ARG A 1 100 ? -40.558 -21.502 84.588 1.00 60.00 100 ARG A C 1
ATOM 740 O O . ARG A 1 100 ? -40.615 -22.280 83.640 1.00 51.08 100 ARG A O 1
ATOM 748 N N . GLU A 1 101 ? -41.619 -20.866 85.065 1.00 45.46 101 GLU A N 1
ATOM 749 C CA . GLU A 1 1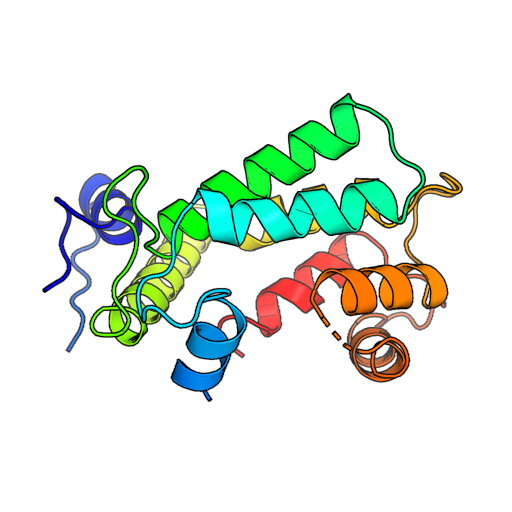01 ? -42.949 -21.100 84.522 1.00 61.00 101 GLU A CA 1
ATOM 750 C C . GLU A 1 101 ? -43.162 -20.506 83.121 1.00 59.94 101 GLU A C 1
ATOM 751 O O . GLU A 1 101 ? -44.169 -20.788 82.460 1.00 55.01 101 GLU A O 1
ATOM 757 N N . ASP A 1 102 ? -42.220 -19.689 82.666 1.00 56.29 102 ASP A N 1
ATOM 758 C CA . ASP A 1 102 ? -42.336 -19.084 81.342 1.00 53.44 102 ASP A CA 1
ATOM 759 C C . ASP A 1 102 ? -41.272 -19.618 80.398 1.00 49.15 102 ASP A C 1
ATOM 760 O O . ASP A 1 102 ? -41.200 -19.214 79.240 1.00 40.62 102 ASP A O 1
ATOM 765 N N . TRP A 1 103 ? -40.452 -2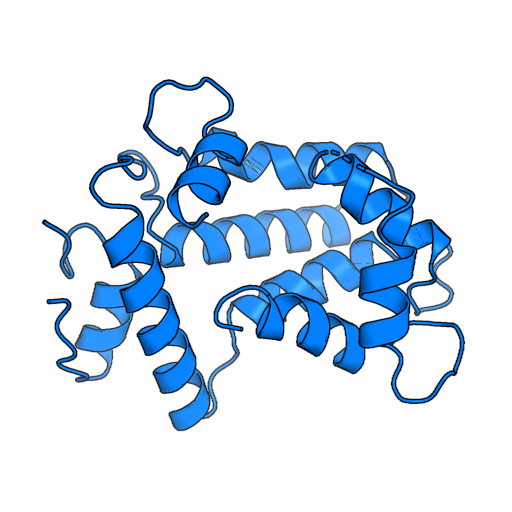0.525 80.913 1.00 46.25 103 TRP A N 1
ATOM 766 C CA . TRP A 1 103 ? -39.343 -21.104 80.167 1.00 41.73 103 TRP A CA 1
ATOM 767 C C . TRP A 1 103 ? -39.744 -21.863 78.902 1.00 43.26 103 TRP A C 1
ATOM 768 O O . TRP A 1 103 ? -39.179 -21.631 77.836 1.00 38.90 103 TRP A O 1
ATOM 779 N N . VAL A 1 104 ? -40.697 -22.781 79.024 1.00 43.29 104 VAL A N 1
ATOM 780 C CA . VAL A 1 104 ? -41.122 -23.569 77.861 1.00 56.64 104 VAL A CA 1
ATOM 781 C C . VAL A 1 104 ? -41.626 -22.688 76.709 1.00 48.98 104 VAL A C 1
ATOM 782 O O . VAL A 1 104 ? -41.200 -22.846 75.560 1.00 44.21 104 VAL A O 1
ATOM 786 N N . GLU A 1 105 ? -42.501 -21.741 77.029 1.00 47.51 105 GLU A N 1
ATOM 787 C CA . GLU A 1 105 ? -42.998 -20.800 76.026 1.00 49.32 105 GLU A CA 1
ATOM 788 C C . GLU A 1 105 ? -41.886 -19.967 75.384 1.00 46.04 105 GLU A C 1
ATOM 789 O O . GLU A 1 105 ? -41.803 -19.869 74.160 1.00 38.72 105 GLU A O 1
ATOM 795 N N . ALA A 1 106 ? -41.047 -19.365 76.223 1.00 42.20 106 ALA A N 1
ATOM 796 C CA . ALA A 1 106 ? -39.948 -18.517 75.779 1.00 35.69 106 ALA A CA 1
ATOM 797 C C . ALA A 1 106 ? -39.100 -19.237 74.732 1.00 35.69 106 ALA A C 1
ATOM 798 O O . ALA A 1 106 ? -38.685 -18.651 73.726 1.00 33.00 106 ALA A O 1
ATOM 800 N N . ASN A 1 107 ? -38.868 -20.523 74.982 1.00 36.11 107 ASN A N 1
ATOM 801 C CA . ASN A 1 107 ? -38.144 -21.383 74.063 1.00 39.41 107 ASN A CA 1
ATOM 802 C C . ASN A 1 107 ? -38.831 -21.550 72.704 1.00 43.20 107 ASN A C 1
ATOM 803 O O . ASN A 1 107 ? -38.194 -21.430 71.656 1.00 40.93 107 ASN A O 1
ATOM 808 N N . ARG A 1 108 ? -40.118 -21.863 72.725 1.00 42.04 108 ARG A N 1
ATOM 809 C CA . ARG A 1 108 ? -40.828 -22.086 71.473 1.00 47.20 108 ARG A CA 1
ATOM 810 C C . ARG A 1 108 ? -41.006 -20.795 70.688 1.00 34.73 108 ARG A C 1
ATOM 811 O O . ARG A 1 108 ? -40.778 -20.782 69.492 1.00 36.79 108 ARG A O 1
ATOM 819 N N . VAL A 1 109 ? -41.361 -19.701 71.358 1.00 34.32 109 VAL A N 1
ATOM 820 C CA . VAL A 1 109 ? -41.406 -18.415 70.668 1.00 31.18 109 VAL A CA 1
ATOM 821 C C . VAL A 1 109 ? -40.045 -18.030 70.036 1.00 29.61 109 VAL A C 1
ATOM 822 O O . VAL A 1 109 ? -40.000 -17.512 68.921 1.00 27.89 109 VAL A O 1
ATOM 826 N N . PHE A 1 110 ? -38.939 -18.320 70.713 1.00 30.06 110 PHE A N 1
ATOM 827 C CA . PHE A 1 110 ? -37.635 -18.026 70.142 1.00 27.97 110 PHE A CA 1
ATOM 828 C C . PHE A 1 110 ? -37.365 -18.871 68.892 1.00 28.57 110 PHE A C 1
ATOM 829 O O . PHE A 1 110 ? -36.773 -18.401 67.931 1.00 24.84 110 PHE A O 1
ATOM 837 N N . ALA A 1 111 ? -37.803 -20.120 68.908 1.00 29.14 111 ALA A N 1
ATOM 838 C CA . ALA A 1 111 ? -37.669 -20.965 67.737 1.00 31.71 111 ALA A CA 1
ATOM 839 C C . ALA A 1 111 ? -38.435 -20.373 66.536 1.00 36.18 111 ALA A C 1
ATOM 840 O O . ALA A 1 111 ? -37.913 -20.360 65.416 1.00 28.20 111 ALA A O 1
ATOM 842 N N . GLU A 1 112 ? -39.651 -19.879 66.769 1.00 34.31 112 GLU A N 1
ATOM 843 C CA . GLU A 1 112 ? -40.398 -19.206 65.698 1.00 29.97 112 GLU A CA 1
ATOM 844 C C . GLU A 1 112 ? -39.676 -17.942 65.192 1.00 28.23 112 GLU A C 1
ATOM 845 O O . GLU A 1 112 ? -39.664 -17.674 63.985 1.00 30.64 112 GLU A O 1
ATOM 851 N N . ALA A 1 113 ? -39.074 -17.185 66.109 1.00 26.94 113 ALA A N 1
ATOM 852 C CA . ALA A 1 113 ? -38.390 -15.927 65.787 1.00 25.19 113 ALA A CA 1
ATOM 853 C C . ALA A 1 113 ? -37.206 -16.199 64.892 1.00 26.19 113 ALA A C 1
ATOM 854 O O . ALA A 1 113 ? -36.883 -15.412 63.994 1.00 24.23 113 ALA A O 1
ATOM 856 N N . GLU A 1 114 ? -36.529 -17.311 65.171 1.00 26.07 114 GLU A N 1
ATOM 857 C CA . GLU A 1 114 ? -35.382 -17.721 64.386 1.00 24.52 114 GLU A CA 1
ATOM 858 C C . GLU A 1 114 ? -35.802 -18.150 62.979 1.00 29.87 114 GLU A C 1
ATOM 859 O O . GLU A 1 114 ? -35.125 -17.814 62.007 1.00 27.05 114 GLU A O 1
ATOM 865 N N . ARG A 1 115 ? -36.905 -18.889 62.868 1.00 27.66 115 ARG A N 1
ATOM 866 C CA . ARG A 1 115 ? -37.453 -19.269 61.553 1.00 33.43 115 ARG A CA 1
ATOM 867 C C . ARG A 1 115 ? -37.882 -18.035 60.757 1.00 35.64 115 ARG A C 1
ATOM 868 O O . ARG A 1 115 ? -37.748 -17.975 59.526 1.00 34.68 115 ARG A O 1
ATOM 876 N N . GLU A 1 116 ? -38.408 -17.048 61.467 1.00 33.29 116 GLU A N 1
ATOM 877 C CA . GLU A 1 116 ? -38.836 -15.814 60.820 1.00 27.10 116 GLU A CA 1
ATOM 878 C C . GLU A 1 116 ? -37.602 -15.046 60.338 1.00 31.28 116 GLU A C 1
ATOM 879 O O . GLU A 1 116 ? -37.566 -14.541 59.222 1.00 25.07 116 GLU A O 1
ATOM 885 N N . ARG A 1 117 ? -36.543 -15.026 61.137 1.00 25.31 117 ARG A N 1
ATOM 886 C CA . ARG A 1 117 ? -35.338 -14.360 60.685 1.00 24.37 117 ARG A CA 1
ATOM 887 C C . ARG A 1 117 ? -34.752 -15.026 59.446 1.00 22.78 117 ARG A C 1
ATOM 888 O O . ARG A 1 117 ? -34.288 -14.346 58.542 1.00 25.57 117 ARG A O 1
ATOM 896 N N . GLU A 1 118 ? -34.784 -16.353 59.395 1.00 24.89 118 GLU A N 1
ATOM 897 C CA . GLU A 1 118 ? -34.319 -17.087 58.228 1.00 31.61 118 GLU A CA 1
ATOM 898 C C . GLU A 1 118 ? -35.167 -16.762 57.003 1.00 40.92 118 GLU A C 1
ATOM 899 O O . GLU A 1 118 ? -34.669 -16.605 55.889 1.00 26.81 118 GLU A O 1
ATOM 905 N N . ARG A 1 119 ? -36.469 -16.677 57.206 1.00 26.83 119 ARG A N 1
ATOM 906 C CA . ARG A 1 119 ? -37.328 -16.356 56.066 1.00 29.90 119 ARG A CA 1
ATOM 907 C C . ARG A 1 119 ? -37.026 -14.968 55.497 1.00 26.88 119 ARG A C 1
ATOM 908 O O . ARG A 1 119 ? -37.021 -14.786 54.285 1.00 28.05 119 ARG A O 1
ATOM 916 N N . ARG A 1 120 ? -36.733 -14.018 56.373 1.00 25.67 120 ARG A N 1
ATOM 917 C CA . ARG A 1 120 ? -36.427 -12.651 55.985 1.00 33.08 120 ARG A CA 1
ATOM 918 C C . ARG A 1 120 ? -34.941 -12.399 55.667 1.00 31.47 120 ARG A C 1
ATOM 919 O O . ARG A 1 120 ? -34.538 -11.254 55.441 1.00 29.55 120 ARG A O 1
ATOM 927 N N . GLY A 1 121 ? -34.137 -13.456 55.642 1.00 32.04 121 GLY A N 1
ATOM 928 C CA . GLY A 1 121 ? -32.714 -13.323 55.363 1.00 34.17 121 GLY A CA 1
ATOM 929 C C . GLY A 1 121 ? -31.998 -12.485 56.418 1.00 36.34 121 GLY A C 1
ATOM 930 O O . GLY A 1 121 ? -31.049 -11.768 56.113 1.00 37.24 121 GLY A O 1
ATOM 931 N N . GLU A 1 122 ? -32.464 -12.552 57.659 1.00 30.82 122 GLU A N 1
ATOM 932 C CA . GLU A 1 122 ? -31.815 -11.810 58.744 1.00 29.80 122 GLU A CA 1
ATOM 933 C C . GLU A 1 122 ? -30.899 -12.717 59.553 1.00 29.72 122 GLU A C 1
ATOM 934 O O . GLU A 1 122 ? -31.109 -13.942 59.603 1.00 29.43 122 GLU A O 1
ATOM 940 N N . PRO A 1 123 ? -29.858 -12.135 60.184 1.00 43.16 123 PRO A N 1
ATOM 941 C CA . PRO A 1 123 ? -28.904 -12.987 60.900 1.00 39.35 123 PRO A CA 1
ATOM 942 C C . PRO A 1 123 ? -29.522 -13.742 62.074 1.00 32.61 123 PRO A C 1
ATOM 943 O O . PRO A 1 123 ? -30.224 -13.161 62.901 1.00 33.65 123 PRO A O 1
ATOM 947 N N . SER A 1 124 ? -29.286 -15.051 62.094 1.00 30.37 124 SER A N 1
ATOM 948 C CA . SER A 1 124 ? -29.630 -15.932 63.207 1.00 28.84 124 SER A CA 1
ATOM 949 C C . SER A 1 124 ? -28.933 -15.474 64.504 1.00 26.17 124 SER A C 1
ATOM 950 O O . SER A 1 124 ? -27.734 -15.147 64.512 1.00 23.19 124 SER A O 1
ATOM 953 N N . LEU A 1 125 ? -29.671 -15.450 65.605 1.00 26.64 125 LEU A N 1
ATOM 954 C CA . LEU A 1 125 ? -29.039 -15.115 66.885 1.0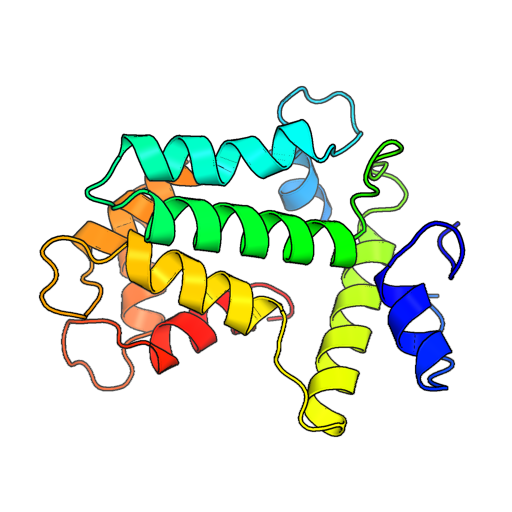0 29.10 125 LEU A CA 1
ATOM 955 C C . LEU A 1 125 ? -28.212 -16.267 67.390 1.00 24.98 125 LEU A C 1
ATOM 956 O O . LEU A 1 125 ? -27.201 -16.063 68.087 1.00 29.48 125 LEU A O 1
ATOM 961 N N . ILE A 1 126 ? -28.613 -17.480 67.027 1.00 28.08 126 ILE A N 1
ATOM 962 C CA . ILE A 1 126 ? -27.764 -18.641 67.276 1.00 27.49 126 ILE A CA 1
ATOM 963 C C . ILE A 1 126 ? -26.416 -18.530 66.536 1.00 34.23 126 ILE A C 1
ATOM 964 O O . ILE A 1 126 ? -25.336 -18.811 67.109 1.00 26.71 126 ILE A O 1
ATOM 969 N N . ALA A 1 127 ? -26.470 -18.108 65.273 1.00 29.08 127 ALA A N 1
ATOM 970 C CA . ALA A 1 127 ? -25.239 -17.909 64.508 1.00 32.67 127 ALA A CA 1
ATOM 971 C C . ALA A 1 127 ? -24.354 -16.790 65.085 1.00 24.32 127 ALA A C 1
ATOM 972 O O . ALA A 1 127 ? -23.116 -16.905 65.088 1.00 25.61 127 ALA A O 1
ATOM 974 N N . LEU A 1 128 ? -24.982 -15.716 65.573 1.00 24.19 128 LEU A N 1
ATOM 975 C CA . LEU A 1 128 ? -24.251 -14.623 66.206 1.00 29.34 128 LEU A CA 1
ATOM 976 C C . LEU A 1 128 ? -23.514 -15.144 67.430 1.00 31.85 128 LEU A C 1
ATOM 977 O O . LEU A 1 128 ? -22.330 -14.887 67.616 1.00 28.84 128 LEU A O 1
ATOM 982 N N . LEU A 1 129 ? -24.238 -15.884 68.259 1.00 23.04 129 LEU A N 1
ATOM 983 C CA . LEU A 1 129 ? -23.662 -16.504 69.454 1.00 28.76 129 LEU A CA 1
ATOM 984 C C . LEU A 1 129 ? -22.519 -17.446 69.076 1.00 31.28 129 LEU A C 1
ATOM 985 O O . LEU A 1 129 ? -21.436 -17.371 69.652 1.00 25.05 129 LEU A O 1
ATOM 990 N N . SER A 1 130 ? -22.752 -18.315 68.094 1.00 29.70 130 SER A N 1
ATOM 991 C CA . SER A 1 130 ? -21.727 -19.261 67.634 1.00 29.74 130 SER A CA 1
ATOM 992 C C . SER A 1 130 ? -20.471 -18.553 67.135 1.00 30.47 130 SER A C 1
ATOM 993 O O . SER A 1 130 ? -19.357 -18.845 67.587 1.00 31.73 130 SER A O 1
ATOM 996 N N . ASN A 1 131 ? -20.639 -17.615 66.207 1.00 27.87 131 ASN A N 1
ATOM 997 C CA . ASN A 1 131 ? -19.490 -16.857 65.702 1.00 29.06 131 ASN A CA 1
ATOM 998 C C . ASN A 1 131 ? -18.730 -16.103 66.794 1.00 32.19 131 ASN A C 1
ATOM 999 O O . ASN A 1 131 ? -17.498 -15.984 66.724 1.00 29.88 131 ASN A O 1
ATOM 1004 N N . SER A 1 132 ? -19.444 -15.611 67.804 1.00 31.01 132 SER A N 1
ATOM 1005 C CA . SER A 1 132 ? -18.776 -14.918 68.906 1.00 31.00 132 SER A CA 1
ATOM 1006 C C . SER A 1 132 ? -17.914 -15.880 69.723 1.00 31.06 132 SER A C 1
ATOM 1007 O O . SER A 1 132 ? -16.781 -15.545 70.087 1.00 34.75 132 SER A O 1
ATOM 1010 N N . TYR A 1 133 ? -18.431 -17.076 69.988 1.00 30.16 133 TYR A N 1
ATOM 1011 C CA . TYR A 1 133 ? -17.666 -18.112 70.685 1.00 37.97 133 TYR A CA 1
ATOM 1012 C C . TYR A 1 133 ? -16.488 -18.629 69.861 1.00 36.73 133 TYR A C 1
ATOM 1013 O O . TYR A 1 133 ? -15.413 -18.894 70.399 1.00 42.19 133 TYR A O 1
ATOM 1022 N N . TYR A 1 134 ? -16.703 -18.778 68.556 1.00 28.71 134 TYR A N 1
ATOM 1023 C CA . TYR A 1 134 ? -15.669 -19.253 67.626 1.00 29.83 134 TYR A CA 1
ATOM 1024 C C . TYR A 1 134 ? -14.359 -18.471 67.766 1.00 34.73 134 TYR A C 1
ATOM 1025 O O . TYR A 1 134 ? -13.283 -19.056 67.891 1.00 37.07 134 TYR A O 1
ATOM 1034 N N . ASP A 1 135 ? -14.446 -17.147 67.785 1.00 38.25 135 ASP A N 1
ATOM 1035 C CA . ASP A 1 135 ? -13.246 -16.327 67.937 1.00 52.61 135 ASP A CA 1
ATOM 1036 C C . ASP A 1 135 ? -12.595 -16.417 69.320 1.00 56.54 135 ASP A C 1
ATOM 1037 O O . ASP A 1 135 ? -11.406 -16.137 69.460 1.00 55.92 135 ASP A O 1
ATOM 1042 N N . VAL A 1 136 ? -13.363 -16.805 70.333 1.00 54.40 136 VAL A N 1
ATOM 1043 C CA . VAL A 1 136 ? -12.817 -16.978 71.682 1.00 44.34 136 VAL A CA 1
ATOM 1044 C C . VAL A 1 136 ? -12.288 -18.402 71.899 1.00 36.20 136 VAL A C 1
ATOM 1045 O O . VAL A 1 136 ? -11.322 -18.618 72.638 1.00 39.25 136 VAL A O 1
ATOM 1049 N N . LEU A 1 137 ? -12.907 -19.376 71.243 1.00 34.81 137 LEU A N 1
ATOM 1050 C CA . LEU A 1 137 ? -12.515 -20.771 71.425 1.00 40.92 137 LEU A CA 1
ATOM 1051 C C . LEU A 1 137 ? -11.240 -21.067 70.695 1.00 40.54 137 LEU A C 1
ATOM 1052 O O . LEU A 1 137 ? -10.465 -21.927 71.123 1.00 35.61 137 LEU A O 1
ATOM 1057 N N . ASP A 1 138 ? -11.019 -20.385 69.575 1.00 38.28 138 ASP A N 1
ATOM 1058 C CA . ASP A 1 138 ? -9.750 -20.551 68.877 1.00 48.22 138 ASP A CA 1
ATOM 1059 C C . ASP A 1 138 ? -8.779 -19.446 69.231 1.00 58.50 138 ASP A C 1
ATOM 1060 O O . ASP A 1 138 ? -8.838 -18.350 68.659 1.00 74.75 138 ASP A O 1
ATOM 1065 N N . ASP A 1 139 ? -7.874 -19.710 70.155 1.00 58.91 139 ASP A N 1
ATOM 1066 C CA . ASP A 1 139 ? -6.904 -18.673 70.449 1.00 87.77 139 ASP A CA 1
ATOM 1067 C C . ASP A 1 139 ? -5.474 -19.154 70.570 1.00 66.53 139 ASP A C 1
ATOM 1068 O O . ASP A 1 139 ? -4.737 -18.684 71.436 1.00 60.04 139 ASP A O 1
ATOM 1073 N N . ASP A 1 140 ? -5.097 -20.111 69.729 1.00 69.19 140 ASP A N 1
ATOM 1074 C CA . ASP A 1 140 ? -3.721 -20.177 69.268 1.00 71.63 140 ASP A CA 1
ATOM 1075 C C . ASP A 1 140 ? -3.719 -19.341 67.996 1.00 68.06 140 ASP A C 1
ATOM 1076 O O . ASP A 1 140 ? -2.674 -19.052 67.415 1.00 77.29 140 ASP A O 1
ATOM 1081 N N . GLY A 1 141 ? -4.922 -18.953 67.576 1.00 64.87 141 GLY A N 1
ATOM 1082 C CA . GLY A 1 141 ? -5.093 -18.050 66.458 1.00 66.12 141 GLY A CA 1
ATOM 1083 C C . GLY A 1 141 ? -4.763 -18.679 65.123 1.00 70.60 141 GLY A C 1
ATOM 1084 O O . GLY A 1 141 ? -4.484 -17.972 64.154 1.00 73.39 141 GLY A O 1
ATOM 1085 N N . ASP A 1 142 ? -4.724 -19.992 65.065 1.00 65.08 142 ASP A N 1
ATOM 1086 C CA . ASP A 1 142 ? -4.650 -20.688 63.799 1.00 71.58 142 ASP A CA 1
ATOM 1087 C C . ASP A 1 142 ? -5.810 -20.264 62.907 1.00 62.57 142 ASP A C 1
ATOM 1088 O O . ASP A 1 142 ? -5.723 -20.245 61.702 1.00 71.67 142 ASP A O 1
ATOM 1093 N N . GLY A 1 143 ? -6.935 -20.037 63.542 1.00 55.89 143 GLY A N 1
ATOM 1094 C CA . GLY A 1 143 ? -8.121 -19.620 62.831 1.00 48.37 143 GLY A CA 1
ATOM 1095 C C . GLY A 1 143 ? -9.159 -20.704 62.676 1.00 58.01 143 GLY A C 1
ATOM 1096 O O . GLY A 1 143 ? -10.042 -20.576 61.878 1.00 57.77 143 GLY A O 1
ATOM 1097 N N . THR A 1 144 ? -9.009 -21.784 63.426 1.00 59.70 144 THR A N 1
ATOM 1098 C CA . THR A 1 144 ? -10.007 -22.849 63.505 1.00 57.13 144 THR A CA 1
ATOM 1099 C C . THR A 1 144 ? -10.092 -23.439 64.906 1.00 56.06 144 THR A C 1
ATOM 1100 O O . THR A 1 144 ? -9.172 -23.298 65.714 1.00 56.63 144 THR A O 1
ATOM 1104 N N . VAL A 1 145 ? -11.202 -24.112 65.188 1.00 45.50 145 VAL A N 1
ATOM 1105 C CA . VAL A 1 145 ? -11.405 -24.709 66.504 1.00 41.53 145 VAL A CA 1
ATOM 1106 C C . VAL A 1 145 ? -11.100 -26.199 66.461 1.00 39.27 145 VAL A C 1
ATOM 1107 O O . VAL A 1 145 ? -11.587 -26.917 65.596 1.00 37.43 145 VAL A O 1
ATOM 1111 N N . ASP A 1 146 ? -10.269 -26.665 67.378 1.00 38.52 146 ASP A N 1
ATOM 1112 C CA . ASP A 1 146 ? -9.945 -28.086 67.406 1.00 44.18 146 ASP A CA 1
ATOM 1113 C C . ASP A 1 146 ? -10.675 -28.745 68.563 1.00 45.98 146 ASP A C 1
ATOM 1114 O O . ASP A 1 146 ? -11.383 -28.075 69.313 1.00 40.80 146 ASP A O 1
ATOM 1119 N N . VAL A 1 147 ? -10.532 -30.057 68.695 1.00 43.02 147 VAL A N 1
ATOM 1120 C CA . VAL A 1 147 ? -11.270 -30.782 69.725 1.00 47.97 147 VAL A CA 1
ATOM 1121 C C . VAL A 1 147 ? -10.805 -30.448 71.151 1.00 40.82 147 VAL A C 1
ATOM 1122 O O . VAL A 1 147 ? -11.613 -30.454 72.071 1.00 42.61 147 VAL A O 1
ATOM 1126 N N . ASP A 1 148 ? -9.550 -30.069 71.342 1.00 49.32 148 ASP A N 1
ATOM 1127 C CA . ASP A 1 148 ? -9.125 -29.601 72.645 1.00 53.57 148 ASP A CA 1
ATOM 1128 C C . ASP A 1 148 ? -9.805 -28.276 72.942 1.00 52.19 148 ASP A C 1
ATOM 1129 O O . ASP A 1 148 ? -10.199 -28.031 74.029 1.00 48.81 148 ASP A O 1
ATOM 1134 N N . GLU A 1 149 ? -9.975 -27.445 71.945 1.00 48.40 149 GLU A N 1
ATOM 1135 C CA . GLU A 1 149 ? -10.592 -26.167 72.120 1.00 40.97 149 GLU A CA 1
ATOM 1136 C C . GLU A 1 149 ? -12.023 -26.289 72.437 1.00 36.91 149 GLU A C 1
ATOM 1137 O O . GLU A 1 149 ? -12.508 -25.608 73.240 1.00 41.00 149 GLU A O 1
ATOM 1143 N N . LEU A 1 150 ? -12.699 -27.198 71.792 1.00 44.99 150 LEU A N 1
ATOM 1144 C CA . LEU A 1 150 ? -14.061 -27.548 72.171 1.00 46.71 150 LEU A CA 1
ATOM 1145 C C . LEU A 1 150 ? -14.206 -28.121 73.591 1.00 37.96 150 LEU A C 1
ATOM 1146 O O . LEU A 1 150 ? -15.132 -27.876 74.230 1.00 40.07 150 LEU A O 1
ATOM 1151 N N . LYS A 1 151 ? -13.256 -28.897 74.028 1.00 46.16 151 LYS A N 1
ATOM 1152 C CA . LYS A 1 151 ? -13.233 -29.388 75.409 1.00 50.91 151 LYS A CA 1
ATOM 1153 C C . LYS A 1 151 ? -13.325 -28.216 76.380 1.00 51.99 151 LYS A C 1
ATOM 1154 O O . LYS A 1 151 ? -14.081 -28.254 77.347 1.00 65.25 151 LYS A O 1
ATOM 1160 N N . THR A 1 152 ? -12.555 -27.173 76.098 1.00 47.83 152 THR A N 1
ATOM 1161 C CA . THR A 1 152 ? -12.619 -25.946 76.876 1.00 53.76 152 THR A CA 1
ATOM 1162 C C . THR A 1 152 ? -14.029 -25.348 76.879 1.00 51.12 152 THR A C 1
ATOM 1163 O O . THR A 1 152 ? -14.472 -24.814 77.895 1.00 52.64 152 THR A O 1
ATOM 1167 N N . MET A 1 153 ? -14.751 -25.453 75.760 1.00 42.23 153 MET A N 1
ATOM 1168 C CA . MET A 1 153 ? -16.098 -24.889 75.717 1.00 43.28 153 MET A CA 1
ATOM 1169 C C . MET A 1 153 ? -17.036 -25.612 76.672 1.00 41.20 153 MET A C 1
ATOM 1170 O O . MET A 1 153 ? -17.918 -24.992 77.275 1.00 40.57 153 MET A O 1
ATOM 1175 N N . MET A 1 154 ? -16.859 -26.923 76.790 1.00 46.65 154 MET A N 1
ATOM 1176 C CA . MET A 1 154 ? -17.730 -27.736 77.631 1.00 47.75 154 MET A CA 1
ATOM 1177 C C . MET A 1 154 ? -17.477 -27.383 79.092 1.00 58.88 154 MET A C 1
ATOM 1178 O O . MET A 1 154 ? -18.404 -27.064 79.842 1.00 63.25 154 MET A O 1
ATOM 1183 N N . LYS A 1 155 ? -16.202 -27.427 79.465 1.00 54.48 155 LYS A N 1
ATOM 1184 C CA . LYS A 1 155 ? -15.739 -27.100 80.810 1.00 53.86 155 LYS A CA 1
ATOM 1185 C C . LYS A 1 155 ? -16.222 -25.713 81.244 1.00 57.14 155 LYS A C 1
ATOM 1186 O O . LYS A 1 155 ? -16.430 -25.461 82.431 1.00 68.41 155 LYS A O 1
ATOM 1192 N N . ALA A 1 156 ? -16.424 -24.826 80.275 1.00 46.99 156 ALA A N 1
ATOM 1193 C CA . ALA A 1 156 ? -16.896 -23.480 80.565 1.00 47.93 156 ALA A CA 1
ATOM 1194 C C . ALA A 1 156 ? -18.398 -23.433 80.776 1.00 48.93 156 ALA A C 1
ATOM 1195 O O . ALA A 1 156 ? -18.885 -22.616 81.562 1.00 54.68 156 ALA A O 1
ATOM 1197 N N . PHE A 1 157 ? -19.124 -24.289 80.056 1.00 60.34 157 PHE A N 1
ATOM 1198 C CA . PHE A 1 157 ? -20.569 -24.389 80.192 1.00 57.93 157 PHE A CA 1
ATOM 1199 C C . PHE A 1 157 ? -20.969 -25.525 81.135 1.00 66.41 157 PHE A C 1
ATOM 1200 O O . PHE A 1 157 ? -22.101 -26.012 81.066 1.00 77.65 157 PHE A O 1
ATOM 1208 N N . ASP A 1 158 ? -20.047 -25.933 82.008 1.00 70.66 158 ASP A N 1
ATOM 1209 C CA . ASP A 1 158 ? -20.284 -27.042 82.939 1.00 69.14 158 ASP A CA 1
ATOM 1210 C C . ASP A 1 158 ? -20.792 -28.294 82.233 1.00 71.50 158 ASP A C 1
ATOM 1211 O O . ASP A 1 158 ? -21.622 -29.019 82.774 1.00 65.08 158 ASP A O 1
ATOM 1216 N N . PRO A 1 160 ? -18.621 -30.850 80.825 1.00 68.04 160 PRO A N 1
ATOM 1217 C CA . PRO A 1 160 ? -17.730 -32.016 80.859 1.00 70.39 160 PRO A CA 1
ATOM 1218 C C . PRO A 1 160 ? -16.881 -32.124 79.589 1.00 74.36 160 PRO A C 1
ATOM 1219 O O . PRO A 1 160 ? -17.440 -32.256 78.493 1.00 72.38 160 PRO A O 1
ATOM 1223 N N . GLN A 1 161 ? -15.556 -32.072 79.742 1.00 77.13 161 GLN A N 1
ATOM 1224 C CA . GLN A 1 161 ? -14.637 -32.060 78.602 1.00 73.39 161 GLN A CA 1
ATOM 1225 C C . GLN A 1 161 ? -14.785 -33.286 77.697 1.00 83.23 161 GLN A C 1
ATOM 1226 O O . GLN A 1 161 ? -14.988 -33.147 76.494 1.00 83.78 161 GLN A O 1
ATOM 1232 N N . GLU A 1 162 ? -14.503 -34.501 78.134 1.00 89.11 162 GLU A N 1
ATOM 1233 C CA . GLU A 1 162 ? -14.738 -35.571 77.171 1.00 90.13 162 GLU A CA 1
ATOM 1234 C C . GLU A 1 162 ? -16.234 -35.767 77.092 1.00 88.68 162 GLU A C 1
ATOM 1235 O O . GLU A 1 162 ? -16.893 -36.012 78.060 1.00 86.55 162 GLU A O 1
ATOM 1241 N N . ALA A 1 163 ? -16.737 -35.678 75.871 1.00 69.77 163 ALA A N 1
ATOM 1242 C CA . ALA A 1 163 ? -18.100 -35.395 75.504 1.00 72.81 163 ALA A CA 1
ATOM 1243 C C . ALA A 1 163 ? -18.086 -34.380 74.386 1.00 62.80 163 ALA A C 1
ATOM 1244 O O . ALA A 1 163 ? -19.055 -34.197 73.721 1.00 68.54 163 ALA A O 1
ATOM 1246 N N . ALA A 1 164 ? -16.967 -33.722 74.187 1.00 61.53 164 ALA A N 1
ATOM 1247 C CA . ALA A 1 164 ? -16.809 -32.817 73.125 1.00 63.28 164 ALA A CA 1
ATOM 1248 C C . ALA A 1 164 ? -16.394 -33.595 71.945 1.00 62.99 164 ALA A C 1
ATOM 1249 O O . ALA A 1 164 ? -16.465 -33.122 70.874 1.00 51.87 164 ALA A O 1
ATOM 1251 N N . TYR A 1 165 ? -15.947 -34.799 72.166 1.00 58.09 165 TYR A N 1
ATOM 1252 C CA . TYR A 1 165 ? -15.593 -35.695 71.079 1.00 60.77 165 TYR A CA 1
ATOM 1253 C C . TYR A 1 165 ? -16.844 -36.063 70.304 1.00 58.54 165 TYR A C 1
ATOM 1254 O O . TYR A 1 165 ? -16.791 -36.316 69.103 1.00 60.54 165 TYR A O 1
ATOM 1263 N N . THR A 1 166 ? -17.968 -36.073 71.014 1.00 69.06 166 THR A N 1
ATOM 1264 C CA . THR A 1 166 ? -19.260 -36.405 70.440 1.00 69.66 166 THR A CA 1
ATOM 1265 C C . THR A 1 166 ? -19.805 -35.257 69.602 1.00 64.60 166 THR A C 1
ATOM 1266 O O . THR A 1 166 ? -20.191 -35.458 68.456 1.00 62.31 166 THR A O 1
ATOM 1270 N N . PHE A 1 167 ? -19.836 -34.058 70.178 1.00 61.45 167 PHE A N 1
ATOM 1271 C CA . PHE A 1 167 ? -20.248 -32.869 69.440 1.00 57.33 167 PHE A CA 1
ATOM 1272 C C . PHE A 1 167 ? -19.353 -32.749 68.218 1.00 51.39 167 PHE A C 1
ATOM 1273 O O . PHE A 1 167 ? -19.826 -32.511 67.111 1.00 59.45 167 PHE A O 1
ATOM 1281 N N . PHE A 1 168 ? -18.053 -32.926 68.431 1.00 50.05 168 PHE A N 1
ATOM 1282 C CA . PHE A 1 168 ? -17.072 -32.686 67.379 1.00 46.42 168 PHE A CA 1
ATOM 1283 C C . PHE A 1 168 ? -17.258 -33.575 66.155 1.00 47.74 168 PHE A C 1
ATOM 1284 O O . PHE A 1 168 ? -17.325 -33.078 65.023 1.00 49.27 168 PHE A O 1
ATOM 1292 N N . GLU A 1 169 ? -17.337 -34.883 66.377 1.00 54.62 169 GLU A N 1
ATOM 1293 C CA . GLU A 1 169 ? -17.530 -35.809 65.272 1.00 64.88 169 GLU A CA 1
ATOM 1294 C C . GLU A 1 169 ? -18.790 -35.470 64.477 1.00 61.14 169 GLU A C 1
ATOM 1295 O O . GLU A 1 169 ? -18.794 -35.547 63.250 1.00 64.21 169 GLU A O 1
ATOM 1301 N N . LYS A 1 170 ? -19.845 -35.070 65.179 1.00 63.05 170 LYS A N 1
ATOM 1302 C CA . LYS A 1 170 ? -21.094 -34.713 64.520 1.00 58.42 170 LYS A CA 1
ATOM 1303 C C . LYS A 1 170 ? -20.950 -33.454 63.670 1.00 59.44 170 LYS A C 1
ATOM 1304 O O . LYS A 1 170 ? -21.607 -33.324 62.638 1.00 64.15 170 LYS A O 1
ATOM 1310 N N . ALA A 1 171 ? -20.082 -32.538 64.086 1.00 56.71 171 ALA A N 1
ATOM 1311 C CA . ALA A 1 171 ? -19.978 -31.244 63.409 1.00 49.05 171 ALA A CA 1
ATOM 1312 C C . ALA A 1 171 ? -18.906 -31.160 62.310 1.00 42.22 171 ALA A C 1
ATOM 1313 O O . ALA A 1 171 ? -18.968 -30.263 61.470 1.00 39.53 171 ALA A O 1
ATOM 1315 N N . ASP A 1 172 ? -17.934 -32.065 62.247 1.00 40.45 172 ASP A N 1
ATOM 1316 C CA . ASP A 1 172 ? -16.889 -31.951 61.189 1.00 48.40 172 ASP A CA 1
ATOM 1317 C C . ASP A 1 172 ? -17.125 -32.898 60.077 1.00 49.18 172 ASP A C 1
ATOM 1318 O O . ASP A 1 172 ? -16.599 -33.961 60.031 1.00 54.06 172 ASP A O 1
ATOM 1323 N N . THR A 1 173 ? -17.994 -32.467 59.194 1.00 65.95 173 THR A N 1
ATOM 1324 C CA . THR A 1 173 ? -18.617 -33.280 58.149 1.00 63.54 173 THR A CA 1
ATOM 1325 C C . THR A 1 173 ? -17.741 -33.419 56.945 1.00 72.96 173 THR A C 1
ATOM 1326 O O . THR A 1 173 ? -18.053 -34.168 56.068 1.00 62.48 173 THR A O 1
ATOM 1330 N N . ASP A 1 174 ? -16.667 -32.645 56.918 1.00 70.52 174 ASP A N 1
ATOM 1331 C CA . ASP A 1 174 ? -15.521 -32.874 56.044 1.00 72.09 174 ASP A CA 1
ATOM 1332 C C . ASP A 1 174 ? -14.344 -33.702 56.621 1.00 63.08 174 ASP A C 1
ATOM 1333 O O . ASP A 1 174 ? -13.435 -34.027 55.931 1.00 63.94 174 ASP A O 1
ATOM 1338 N N . LYS A 1 175 ? -14.415 -34.084 57.876 1.00 58.08 175 LYS A N 1
ATOM 1339 C CA . LYS A 1 175 ? -13.356 -34.824 58.515 1.00 62.65 175 LYS A CA 1
ATOM 1340 C C . LYS A 1 175 ? -12.022 -34.129 58.523 1.00 55.79 175 LYS A C 1
ATOM 1341 O O . LYS A 1 175 ? -11.023 -34.761 58.613 1.00 58.13 175 LYS A O 1
ATOM 1347 N N . SER A 1 176 ? -12.019 -32.829 58.466 1.00 52.02 176 SER A N 1
ATOM 1348 C CA . SER A 1 176 ? -10.797 -32.031 58.437 1.00 56.86 176 SER A CA 1
ATOM 1349 C C . SER A 1 176 ? -9.984 -32.188 59.718 1.00 57.58 176 SER A C 1
ATOM 1350 O O . SER A 1 176 ? -8.764 -32.156 59.681 1.00 53.55 176 SER A O 1
ATOM 1353 N N . GLY A 1 177 ? -10.665 -32.375 60.844 1.00 57.63 177 GLY A N 1
ATOM 1354 C CA . GLY A 1 177 ? -10.000 -32.515 62.127 1.00 44.67 177 GLY A CA 1
ATOM 1355 C C . GLY A 1 177 ? -10.146 -31.226 62.910 1.00 50.79 177 GLY A C 1
ATOM 1356 O O . GLY A 1 177 ? -9.788 -31.149 64.087 1.00 61.69 177 GLY A O 1
ATOM 1357 N N . LYS A 1 178 ? -10.653 -30.200 62.237 1.00 52.90 178 LYS A N 1
ATOM 1358 C CA . LYS A 1 178 ? -10.912 -28.909 62.855 1.00 48.74 178 LYS A CA 1
ATOM 1359 C C . LYS A 1 178 ? -12.324 -28.463 62.508 1.00 51.67 178 LYS A C 1
ATOM 1360 O O . LYS A 1 178 ? -12.807 -28.707 61.394 1.00 44.18 178 LYS A O 1
ATOM 1366 N N . LEU A 1 179 ? -12.990 -27.807 63.452 1.00 40.70 179 LEU A N 1
ATOM 1367 C CA . LEU A 1 179 ? -14.275 -27.182 63.144 1.00 45.99 179 LEU A CA 1
ATOM 1368 C C . LEU A 1 179 ? -14.048 -25.788 62.577 1.00 44.79 179 LEU A C 1
ATOM 1369 O O . LEU A 1 179 ? -13.385 -24.952 63.191 1.00 41.87 179 LEU A O 1
ATOM 1374 N N . GLU A 1 180 ? -14.679 -25.556 61.434 1.00 38.71 180 GLU A N 1
ATOM 1375 C CA . GLU A 1 180 ? -14.624 -24.277 60.818 1.00 43.06 180 GLU A CA 1
ATOM 1376 C C . GLU A 1 180 ? -15.934 -23.566 61.092 1.00 38.84 180 GLU A C 1
ATOM 1377 O O . GLU A 1 180 ? -16.824 -24.159 61.544 1.00 33.80 180 GLU A O 1
ATOM 1383 N N . ARG A 1 181 ? -15.962 -22.276 60.873 1.00 38.32 181 ARG A N 1
ATOM 1384 C CA . ARG A 1 181 ? -17.036 -21.433 61.319 1.00 43.42 181 ARG A CA 1
ATOM 1385 C C . ARG A 1 181 ? -18.371 -22.002 61.036 1.00 42.37 181 ARG A C 1
ATOM 1386 O O . ARG A 1 181 ? -19.202 -22.040 61.882 1.00 39.26 181 ARG A O 1
ATOM 1394 N N . THR A 1 182 ? -18.561 -22.424 59.795 1.00 47.50 182 THR A N 1
ATOM 1395 C CA . THR A 1 182 ? -19.831 -22.966 59.339 1.00 43.14 182 THR A CA 1
ATOM 1396 C C . THR A 1 182 ? -20.253 -24.169 60.156 1.00 34.28 182 THR A C 1
ATOM 1397 O O . THR A 1 182 ? -21.415 -24.290 60.559 1.00 35.35 182 THR A O 1
ATOM 1401 N N . GLU A 1 183 ? -19.313 -25.044 60.393 1.00 39.53 183 GLU A N 1
ATOM 1402 C CA . GLU A 1 183 ? -19.603 -26.248 61.115 1.00 43.66 183 GLU A CA 1
ATOM 1403 C C . GLU A 1 183 ? -20.014 -25.992 62.578 1.00 42.06 183 GLU A C 1
ATOM 1404 O O . GLU A 1 183 ? -20.881 -26.614 63.069 1.00 35.60 183 GLU A O 1
ATOM 1410 N N . LEU A 1 184 ? -19.385 -25.042 63.232 1.00 43.47 184 LEU A N 1
ATOM 1411 C CA . LEU A 1 184 ? -19.787 -24.675 64.595 1.00 41.07 184 LEU A CA 1
ATOM 1412 C C . LEU A 1 184 ? -21.175 -24.089 64.623 1.00 40.45 184 LEU A C 1
ATOM 1413 O O . LEU A 1 184 ? -21.919 -24.356 65.523 1.00 38.70 184 LEU A O 1
ATOM 1418 N N . VAL A 1 185 ? -21.494 -23.276 63.616 1.00 39.20 185 VAL A N 1
ATOM 1419 C CA . VAL A 1 185 ? -22.827 -22.687 63.580 1.00 34.58 185 VAL A CA 1
ATOM 1420 C C . VAL A 1 185 ? -23.825 -23.841 63.572 1.00 50.30 185 VAL A C 1
ATOM 1421 O O . VAL A 1 185 ? -24.788 -23.839 64.335 1.00 49.97 185 VAL A O 1
ATOM 1425 N N . HIS A 1 186 ? -23.567 -24.842 62.734 1.00 52.89 186 HIS A N 1
ATOM 1426 C CA . HIS A 1 186 ? -24.419 -26.023 62.665 1.00 57.22 186 HIS A CA 1
ATOM 1427 C C . HIS A 1 186 ? -24.605 -26.736 64.007 1.00 51.04 186 HIS A C 1
ATOM 1428 O O . HIS A 1 186 ? -25.715 -27.187 64.312 1.00 57.85 186 HIS A O 1
ATOM 1435 N N . LEU A 1 187 ? -23.523 -26.831 64.787 1.00 54.97 187 LEU A N 1
ATOM 1436 C CA . LEU A 1 187 ? -23.524 -27.445 66.119 1.00 60.10 187 LEU A CA 1
ATOM 1437 C C . LEU A 1 187 ? -24.505 -26.761 67.067 1.00 67.45 187 LEU A C 1
ATOM 1438 O O . LEU A 1 187 ? -25.381 -27.412 67.644 1.00 65.50 187 LEU A O 1
ATOM 1443 N N . PHE A 1 188 ? -24.323 -25.455 67.245 1.00 58.11 188 PHE A N 1
ATOM 1444 C CA . PHE A 1 188 ? -25.169 -24.663 68.129 1.00 53.13 188 PHE A CA 1
ATOM 1445 C C . PHE A 1 188 ? -26.608 -24.688 67.634 1.00 54.81 188 PHE A C 1
ATOM 1446 O O . PHE A 1 188 ? -27.542 -24.832 68.428 1.00 57.08 188 PHE A O 1
ATOM 1454 N N . ARG A 1 189 ? -26.756 -24.537 66.314 1.00 58.28 189 ARG A N 1
ATOM 1455 C CA . ARG A 1 189 ? -28.048 -24.427 65.632 1.00 63.90 189 ARG A CA 1
ATOM 1456 C C . ARG A 1 189 ? -28.929 -25.643 65.886 1.00 67.98 189 ARG A C 1
ATOM 1457 O O . ARG A 1 189 ? -30.055 -25.514 66.363 1.00 74.65 189 ARG A O 1
ATOM 1465 N N . LYS A 1 190 ? -28.398 -26.820 65.568 1.00 79.28 190 LYS A N 1
ATOM 1466 C CA . LYS A 1 190 ? -29.092 -28.087 65.760 1.00 83.75 190 LYS A CA 1
ATOM 1467 C C . LYS A 1 190 ? -29.516 -28.245 67.216 1.00 89.02 190 LYS A C 1
ATOM 1468 O O . LYS A 1 190 ? -30.603 -28.735 67.510 1.00 84.75 190 LYS A O 1
ATOM 1474 N N . PHE A 1 191 ? -28.647 -27.805 68.118 1.00 80.91 191 PHE A N 1
ATOM 1475 C CA . PHE A 1 191 ? -28.803 -28.049 69.547 1.00 74.69 191 PHE A CA 1
ATOM 1476 C C . PHE A 1 191 ? -30.049 -27.428 70.196 1.00 80.32 191 PHE A C 1
ATOM 1477 O O . PHE A 1 191 ? -30.703 -28.072 71.014 1.00 84.72 191 PHE A O 1
ATOM 1485 N N . TRP A 1 192 ? -30.387 -26.202 69.794 1.00 75.67 192 TRP A N 1
ATOM 1486 C CA . TRP A 1 192 ? -31.611 -25.480 70.149 1.00 85.05 192 TRP A CA 1
ATOM 1487 C C . TRP A 1 192 ? -32.646 -25.567 69.012 1.00 84.25 192 TRP A C 1
ATOM 1488 O O . TRP A 1 192 ? -32.593 -24.805 68.098 1.00 64.82 192 TRP A O 1
ATOM 1499 N N . MET A 1 193 ? -33.557 -26.526 69.117 1.00 95.44 193 MET A N 1
ATOM 1500 C CA . MET A 1 193 ? -34.523 -26.985 68.093 1.00 93.95 193 MET A CA 1
ATOM 1501 C C . MET A 1 193 ? -34.501 -28.521 67.955 1.00 83.32 193 MET A C 1
ATOM 1502 O O . MET A 1 193 ? -35.496 -29.178 68.181 1.00 84.06 193 MET A O 1
ATOM 1507 N N . GLU A 1 194 ? -33.310 -29.050 67.676 1.00 80.00 194 GLU A N 1
ATOM 1508 C CA . GLU A 1 194 ? -33.014 -30.368 67.133 1.00 87.84 194 GLU A CA 1
ATOM 1509 C C . GLU A 1 194 ? -33.777 -30.563 65.825 1.00 95.69 194 GLU A C 1
ATOM 1510 O O . GLU A 1 194 ? -33.377 -30.024 64.815 1.00 92.34 194 GLU A O 1
#

Solvent-accessible surface area: 9697 Å² total; per-residue (Å²): 217,8,21,73,156,56,0,37,0,0,79,30,0,52,88,43,49,25,126,58,112,72,166,226,49,87,146,66,0,74,65,27,5,75,90,92,76,21,56,0,45,26,97,15,0,24,87,2,2,49,72,0,109,148,55,23,101,29,76,114,111,51,9,85,115,0,52,59,1,0,80,38,0,5,35,26,4,1,0,16,88,131,122,8,4,78,84,126,26,6,48,24,0,9,87,0,4,12,18,0,21,98,17,10,140,147,115,71,64,112,18,21,4,19,74,2,0,54,9,0,9,52,0,4,11,29,112,58,87,42,26,0,31,30,82,24,0,29,30,10,18,94,1,48,102,98,68,128,39,0,107,74,68,18,147,154,8,12,123,92,185,60,34,86,0,55,98,93,18,0,26,123,22,10,71,109,79,32,124,147

InterPro domains:
  IPR002048 EF-hand domain [PF13499] (134-189)
  IPR002048 EF-hand domain [PS50222] (33-68)
  IPR002048 EF-hand domain [PS50222] (134-160)
  IPR002048 EF-hand domain [PS50222] (167-194)
  IPR002048 EF-hand domain [SM00054] (37-65)
  IPR002048 EF-hand domain [SM00054] (135-157)
  IPR002048 EF-hand domain [SM00054] (163-191)
  IPR011992 EF-hand domain pair [SSF47473] (34-194)
  IPR018247 EF-Hand 1, calcium-binding site [PS00018] (46-58)
  IPR018247 EF-Hand 1, calcium-binding site [PS00018] (138-150)
  IPR018247 EF-Hand 1, calcium-binding site [PS00018] (172-184)